Protein AF-A0A7J6L2L1-F1 (afdb_monomer)

Radius of gyration: 30.53 Å; Cα contacts (8 Å, |Δi|>4): 254; chains: 1; bounding box: 84×90×71 Å

Solvent-accessible surface area (backbone atoms only — not comparable to full-atom values): 20353 Å² total; per-residue (Å²): 140,88,64,84,72,85,84,90,65,46,72,68,83,84,83,91,72,83,78,77,79,74,81,75,78,81,77,79,88,77,87,80,90,82,95,77,93,75,93,75,81,88,75,84,74,81,78,77,73,77,75,74,82,75,76,77,90,48,69,71,58,49,48,53,49,37,49,48,60,39,61,38,56,77,45,52,89,89,60,86,54,97,82,52,80,62,39,35,16,55,54,56,35,21,74,79,43,63,30,39,44,64,49,69,85,64,70,71,78,52,45,41,79,48,92,93,53,95,57,78,40,52,90,71,51,70,58,69,69,64,46,46,53,52,48,53,52,47,53,55,47,39,53,52,46,49,34,38,69,68,33,43,87,73,54,39,72,84,39,45,70,52,47,56,52,44,52,58,52,58,69,52,53,98,59,56,55,51,47,52,54,64,41,77,97,34,44,78,52,48,66,42,61,48,99,69,29,49,73,57,23,28,54,87,68,44,76,59,53,71,75,54,48,58,52,52,51,54,53,47,53,52,44,43,52,53,50,55,50,53,56,49,55,62,52,59,61,68,72,71,76,81,80,79,83,88,79,85,81,87,90,85,81,87,88,88,85,90,82,86,90,77,92,85,88,78,88,77,85,77,81,82,77,74,79,80,67,70,65,80,62,47,69,35,41,46,76,49,72,56,65,78,94,54,82,65,75,57,46,71,45,68,82,48,102,62,38,72,45,78,42,123

Organism: Perkinsus olseni (NCBI:txid32597)

Secondary structure (DSSP, 8-state):
------SS-EE---------------------------------------PPPPPP--HHHHHHHHHHHHHSEEE-SS---TT-TT-EEHHHHHHHS-EEEEE---GGGG-BPPTT-SS-B-TTPPPHHHHHHHHHHHHHHHHHHHHHHH-HHHH-TTTHHHHHHHHHHHSS----TTTTTTSGGGTTSEEEE-TTS-EEEETTSPBPPHHHHHHHHHHHHHHHHHHHHHHHHHHHHHSS--------------------------------------GGGGTTEEEEEPPSSS--S-EEEEEETTEEEEE-

Foldseek 3Di:
DDFFDDDDETEDDDDDDDDPPPPPPPPDDDDDDDDDDDDDDDDPPPPPPPPDPDPDDDLVNLLVVLLCQQAPQGDAHPDDDPVSPRRGGNLRCLVVGFYEYEAEDDQCVCWDDDPPDPDIDNPVRDDQVVSQVVQVSSVVSNVVSLLCSNPVVCVVPVCVVVVVVVVVVVVVPLDQLLCVCCDDPNNLQADDADPSNHGQAGNVRHGDDPVVSVVSVVVSVVSVVVNVVVVVVVVVVVVVPDDDDPDDDDDDDDDDDDDDDDDDDDDDPDPPPPPPPPVVSSRSYHYHYADRPDPGPFDFDAPDPRDTDTDD

InterPro domains:
  IPR023509 D-aminoacyl-tRNA deacylase-like superfamily [G3DSA:3.50.80.10] (5-192)
  IPR023509 D-aminoacyl-tRNA deacylase-like superfamily [SSF69500] (94-187)

Sequence (312 aa):
WINLYNQPGLVNYVAFGRRKVGSRSIHTNGGKNTLTSSSSEEEVGKSSSAATPVSPLTEDRMMKAAKSLLTCKLATASGWHADHSDAESLVTLSSTAMASLVTIPQASLVGKCIPGDKYMKYHHQLDKDRSEELYGQWVTILHHEALKLINPKKYDDKNKRGMEKYLRRAEETLIDPKEMFKTGVYQGKYSAFNEGGFPLLLADGSDIPKSQVKKLTKIFQAQERKWKAAEKEGKDSNNKGHHINKDSTEIISKNHVREERRPSATSATTVDSEVIVDEGDLGRLHMANGTFGGRQGWEMMSTGPFTHQLVF

Structure (mmCIF, N/CA/C/O backbone):
data_AF-A0A7J6L2L1-F1
#
_entry.id   AF-A0A7J6L2L1-F1
#
loop_
_atom_site.group_PDB
_atom_site.id
_atom_site.type_symbol
_atom_site.label_atom_id
_atom_site.label_alt_id
_atom_site.label_comp_id
_atom_site.label_asym_id
_atom_site.label_entity_id
_atom_site.label_seq_id
_atom_site.pdbx_PDB_ins_code
_atom_site.Cartn_x
_atom_site.Cartn_y
_atom_site.Cartn_z
_atom_site.occupancy
_atom_site.B_iso_or_equiv
_atom_site.auth_seq_id
_atom_site.auth_comp_id
_atom_site.auth_asym_id
_atom_site.auth_atom_id
_atom_site.pdbx_PDB_model_num
ATOM 1 N N . TRP A 1 1 ? -15.745 0.827 16.269 1.00 24.89 1 TRP A N 1
ATOM 2 C CA . TRP A 1 1 ? -15.875 0.646 17.725 1.00 24.89 1 TRP A CA 1
ATOM 3 C C . TRP A 1 1 ? -14.592 -0.003 18.208 1.00 24.89 1 TRP A C 1
ATOM 5 O O . TRP A 1 1 ? -14.115 -0.900 17.527 1.00 24.89 1 TRP A O 1
ATOM 15 N N . ILE A 1 2 ? -13.968 0.574 19.236 1.00 28.81 2 ILE A N 1
ATOM 16 C CA . ILE A 1 2 ? -12.533 0.450 19.551 1.00 28.81 2 ILE A CA 1
ATOM 17 C C . ILE A 1 2 ? -12.389 -0.254 20.896 1.00 28.81 2 ILE A C 1
ATOM 19 O O . ILE A 1 2 ? -13.039 0.186 21.837 1.00 28.81 2 ILE A O 1
ATOM 23 N N . ASN A 1 3 ? -11.528 -1.271 20.988 1.00 25.09 3 ASN A N 1
ATOM 24 C CA . ASN A 1 3 ? -10.944 -1.735 22.249 1.00 25.09 3 ASN A CA 1
ATOM 25 C C . ASN A 1 3 ? -9.528 -2.271 22.017 1.00 25.09 3 ASN A C 1
ATOM 27 O O . ASN A 1 3 ? -9.274 -2.881 20.980 1.00 25.09 3 ASN A O 1
ATOM 31 N N . LEU A 1 4 ? -8.627 -2.027 22.974 1.00 33.47 4 LEU A N 1
ATOM 32 C CA . LEU A 1 4 ? -7.212 -2.405 22.929 1.00 33.47 4 LEU A CA 1
ATOM 33 C C . LEU A 1 4 ? -6.797 -3.092 24.242 1.00 33.47 4 LEU A C 1
ATOM 35 O O . LEU A 1 4 ? -7.239 -2.701 25.320 1.00 33.47 4 LEU A O 1
ATOM 39 N N . TYR A 1 5 ? -5.937 -4.105 24.113 1.00 30.98 5 TYR A N 1
ATOM 40 C CA . TYR A 1 5 ? -5.327 -4.914 25.176 1.00 30.98 5 TYR A CA 1
ATOM 41 C C . TYR A 1 5 ? -3.805 -4.700 25.216 1.00 30.98 5 TYR A C 1
ATOM 43 O O . TYR A 1 5 ? -3.202 -4.324 24.214 1.00 30.98 5 TYR A O 1
ATOM 51 N N . ASN A 1 6 ? -3.185 -5.023 26.353 1.00 33.00 6 ASN A N 1
ATOM 52 C CA . ASN A 1 6 ? -1.734 -5.126 26.561 1.00 33.00 6 ASN A CA 1
ATOM 53 C C . ASN A 1 6 ? -1.510 -6.450 27.334 1.00 33.00 6 ASN A C 1
ATOM 55 O O . ASN A 1 6 ? -2.183 -6.645 28.343 1.00 33.00 6 ASN A O 1
ATOM 59 N N . GLN A 1 7 ? -0.713 -7.447 26.923 1.00 33.16 7 GLN A N 1
ATOM 60 C CA . GLN A 1 7 ? 0.609 -7.458 26.269 1.00 33.16 7 GLN A CA 1
ATOM 61 C C . GLN A 1 7 ? 0.790 -8.657 25.297 1.00 33.16 7 GLN A C 1
ATOM 63 O O . GLN A 1 7 ? 0.026 -9.615 25.398 1.00 33.16 7 GLN A O 1
ATOM 68 N N . PRO A 1 8 ? 1.897 -8.742 24.525 1.00 39.22 8 PRO A N 1
ATOM 69 C CA . PRO A 1 8 ? 2.445 -7.779 23.577 1.00 39.22 8 PRO A CA 1
ATOM 70 C C . PRO A 1 8 ? 1.869 -8.079 22.178 1.00 39.22 8 PRO A C 1
ATOM 72 O O . PRO A 1 8 ? 2.131 -9.127 21.595 1.00 39.22 8 PRO A O 1
ATOM 75 N N . GLY A 1 9 ? 1.064 -7.173 21.631 1.00 38.50 9 GLY A N 1
ATOM 76 C CA . GLY A 1 9 ? 0.406 -7.406 20.344 1.00 38.50 9 GLY A CA 1
ATOM 77 C C . GLY A 1 9 ? -0.803 -6.502 20.167 1.00 38.50 9 GLY A C 1
ATOM 78 O O . GLY A 1 9 ? -1.939 -6.942 20.310 1.00 38.50 9 GLY A O 1
ATOM 79 N N . LEU A 1 10 ? -0.557 -5.217 19.902 1.00 34.28 10 LEU A N 1
ATOM 80 C CA . LEU A 1 10 ? -1.608 -4.273 19.525 1.00 34.28 10 LEU A CA 1
ATOM 81 C C . LEU A 1 10 ? -1.882 -4.372 18.018 1.00 34.28 10 LEU A C 1
ATOM 83 O O . LEU A 1 10 ? -0.953 -4.264 17.215 1.00 34.28 10 LEU A O 1
ATOM 87 N N . VAL A 1 11 ? -3.160 -4.485 17.645 1.00 38.34 11 VAL A N 1
ATOM 88 C CA . VAL A 1 11 ? -3.640 -4.326 16.263 1.00 38.34 11 VAL A CA 1
ATOM 89 C C . VAL A 1 11 ? -4.597 -3.140 16.209 1.00 38.34 11 VAL A C 1
ATOM 91 O O . VAL A 1 11 ? -5.623 -3.115 16.886 1.00 38.34 11 VAL A O 1
ATOM 94 N N . ASN A 1 12 ? -4.252 -2.156 15.379 1.00 34.72 12 ASN A N 1
ATOM 95 C CA . ASN A 1 12 ? -5.081 -0.986 15.100 1.00 34.72 12 ASN A CA 1
ATOM 96 C C . ASN A 1 12 ? -5.834 -1.171 13.783 1.00 34.72 12 ASN A C 1
ATOM 98 O O . ASN A 1 12 ? -5.240 -1.573 12.784 1.00 34.72 12 ASN A O 1
ATOM 102 N N . TYR A 1 13 ? -7.105 -0.770 13.753 1.00 36.22 13 TYR A N 1
ATOM 103 C CA . TYR A 1 13 ? -7.885 -0.668 12.521 1.00 36.22 13 TYR A CA 1
ATOM 104 C C . TYR A 1 13 ? -8.165 0.789 12.188 1.00 36.22 13 TYR A C 1
ATOM 106 O O . TYR A 1 13 ? -8.745 1.526 12.987 1.00 36.22 13 TYR A O 1
ATOM 114 N N . VAL A 1 14 ? -7.798 1.192 10.974 1.00 35.56 14 VAL A N 1
ATOM 115 C CA . VAL A 1 14 ? -8.060 2.535 10.458 1.00 35.56 14 VAL A CA 1
ATOM 116 C C . VAL A 1 14 ? -8.961 2.435 9.243 1.00 35.56 14 VAL A C 1
ATOM 118 O O . VAL A 1 14 ? -8.579 1.911 8.202 1.00 35.56 14 VAL A O 1
ATOM 121 N N . ALA A 1 15 ? -10.171 2.969 9.381 1.00 35.12 15 ALA A N 1
ATOM 122 C CA . ALA A 1 15 ? -11.109 3.139 8.284 1.00 35.12 15 ALA A CA 1
ATOM 123 C C . ALA A 1 15 ? -11.038 4.586 7.777 1.00 35.12 15 ALA A C 1
ATOM 125 O O . ALA A 1 15 ? -11.435 5.526 8.470 1.00 35.12 15 ALA A O 1
ATOM 126 N N . PHE A 1 16 ? -10.550 4.782 6.553 1.00 34.03 16 PHE A N 1
ATOM 127 C CA . PHE A 1 16 ? -10.517 6.099 5.916 1.00 34.03 16 PHE A CA 1
ATOM 128 C C . PHE A 1 16 ? -11.868 6.425 5.266 1.00 34.03 16 PHE A C 1
ATOM 130 O O . PHE A 1 16 ? -12.121 6.111 4.106 1.00 34.03 16 PHE A O 1
ATOM 137 N N . GLY A 1 17 ? -12.748 7.097 6.010 1.00 30.84 17 GLY A N 1
ATOM 138 C CA . GLY A 1 17 ? -13.962 7.708 5.465 1.00 30.84 17 GLY A CA 1
ATOM 139 C C . GLY A 1 17 ? -13.701 9.139 4.989 1.00 30.84 17 GLY A C 1
ATOM 140 O O . GLY A 1 17 ? -13.268 9.992 5.766 1.00 30.84 17 GLY A O 1
ATOM 141 N N . ARG A 1 18 ? -13.992 9.453 3.719 1.00 32.47 18 ARG A N 1
ATOM 142 C CA . ARG A 1 18 ? -13.908 10.833 3.209 1.00 32.47 18 ARG A CA 1
ATOM 143 C C . ARG A 1 18 ? -15.020 11.672 3.849 1.00 32.47 18 ARG A C 1
ATOM 145 O O . ARG A 1 18 ? -16.176 11.596 3.434 1.00 32.47 18 ARG A O 1
ATOM 152 N N . ARG A 1 19 ? -14.685 12.493 4.849 1.00 30.95 19 ARG A N 1
ATOM 153 C CA . ARG A 1 19 ? -15.623 13.469 5.424 1.00 30.95 19 ARG A CA 1
ATOM 154 C C . ARG A 1 19 ? -15.922 14.519 4.347 1.00 30.95 19 ARG A C 1
ATOM 156 O O . ARG A 1 19 ? -15.032 15.264 3.941 1.00 30.95 19 ARG A O 1
ATOM 163 N N . LYS A 1 20 ? -17.155 14.550 3.827 1.00 35.84 20 LYS A N 1
ATOM 164 C CA . LYS A 1 20 ? -17.606 15.622 2.927 1.00 35.84 20 LYS A CA 1
ATOM 165 C C . LYS A 1 20 ? -17.649 16.893 3.774 1.00 35.84 20 LYS A C 1
ATOM 167 O O . LYS A 1 20 ? -18.527 17.026 4.620 1.00 35.84 20 LYS A O 1
ATOM 172 N N . VAL A 1 21 ? -16.667 17.780 3.607 1.00 38.06 21 VAL A N 1
ATOM 173 C CA . VAL A 1 21 ? -16.718 19.119 4.199 1.00 38.06 21 VAL A CA 1
ATOM 174 C C . VAL A 1 21 ? -17.881 19.815 3.507 1.00 38.06 21 VAL A C 1
ATOM 176 O O . VAL A 1 21 ? -17.788 20.185 2.340 1.00 38.06 21 VAL A O 1
ATOM 179 N N . GLY A 1 22 ? -19.031 19.862 4.177 1.00 39.38 22 GLY A N 1
ATOM 180 C CA . GLY A 1 22 ? -20.148 20.658 3.706 1.00 39.38 22 GLY A CA 1
ATOM 181 C C . GLY A 1 22 ? -19.691 22.106 3.710 1.00 39.38 22 GLY A C 1
ATOM 182 O O . GLY A 1 22 ? -19.426 22.649 4.781 1.00 39.38 22 GLY A O 1
ATOM 183 N N . SER A 1 23 ? -19.564 22.712 2.530 1.00 36.66 23 SER A N 1
ATOM 184 C CA . SER A 1 23 ? -19.458 24.160 2.409 1.00 36.66 23 SER A CA 1
ATOM 185 C C . SER A 1 23 ? -20.703 24.750 3.061 1.00 36.66 23 SER A C 1
ATOM 187 O O . SER A 1 23 ? -21.779 24.758 2.464 1.00 36.66 23 SER A O 1
ATOM 189 N N . ARG A 1 24 ? -20.588 25.179 4.323 1.00 38.38 24 ARG A N 1
ATOM 190 C CA . ARG A 1 24 ? -21.598 26.028 4.948 1.00 38.38 24 ARG A CA 1
ATOM 191 C C . ARG A 1 24 ? -21.562 27.341 4.183 1.00 38.38 24 ARG A C 1
ATOM 193 O O . ARG A 1 24 ? -20.679 28.161 4.403 1.00 38.38 24 ARG A O 1
ATOM 200 N N . SER A 1 25 ? -22.503 27.500 3.260 1.00 41.66 25 SER A N 1
ATOM 201 C CA . SER A 1 25 ? -22.897 28.816 2.780 1.00 41.66 25 SER A CA 1
ATOM 202 C C . SER A 1 25 ? -23.355 29.602 4.006 1.00 41.66 25 SER A C 1
ATOM 204 O O . SER A 1 25 ? -24.352 29.253 4.639 1.00 41.66 25 SER A O 1
ATOM 206 N N . ILE A 1 26 ? -22.559 30.589 4.412 1.00 43.38 26 ILE A N 1
ATOM 207 C CA . ILE A 1 26 ? -22.932 31.536 5.457 1.00 43.38 26 ILE A CA 1
ATOM 208 C C . ILE A 1 26 ? -23.995 32.433 4.823 1.00 43.38 26 ILE A C 1
ATOM 210 O O . ILE A 1 26 ? -23.679 33.377 4.106 1.00 43.38 26 ILE A O 1
ATOM 214 N N . HIS A 1 27 ? -25.267 32.101 5.035 1.00 41.47 27 HIS A N 1
ATOM 215 C CA . HIS A 1 27 ? -26.357 33.037 4.799 1.00 41.47 27 HIS A CA 1
ATOM 216 C C . HIS A 1 27 ? -26.341 34.070 5.923 1.00 41.47 27 HIS A C 1
ATOM 218 O O . HIS A 1 27 ? -26.697 33.787 7.067 1.00 41.47 27 HIS A O 1
ATOM 224 N N . THR A 1 28 ? -25.884 35.273 5.597 1.00 48.56 28 THR A N 1
ATOM 225 C CA . THR A 1 28 ? -26.073 36.455 6.431 1.00 48.56 28 THR A CA 1
ATOM 226 C C . THR A 1 28 ? -27.548 36.847 6.380 1.00 48.56 28 THR A C 1
ATOM 228 O O . THR A 1 28 ? -28.033 37.318 5.353 1.00 48.56 28 THR A O 1
ATOM 231 N N . ASN A 1 29 ? -28.262 36.633 7.486 1.00 44.22 29 ASN A N 1
ATOM 232 C CA . ASN A 1 29 ? -29.635 37.095 7.676 1.00 44.22 29 ASN A CA 1
ATOM 233 C C . ASN A 1 29 ? -29.675 38.631 7.754 1.00 44.22 29 ASN A C 1
ATOM 235 O O . ASN A 1 29 ? -29.289 39.212 8.766 1.00 44.22 29 ASN A O 1
ATOM 239 N N . GLY A 1 30 ? -30.189 39.275 6.705 1.00 48.19 30 GLY A N 1
ATOM 240 C CA . GLY A 1 30 ? -30.745 40.627 6.751 1.00 48.19 30 GLY A CA 1
ATOM 241 C C . GLY A 1 30 ? -32.261 40.526 6.597 1.00 48.19 30 GLY A C 1
ATOM 242 O O . GLY A 1 30 ? -32.741 40.051 5.573 1.00 48.19 30 GLY A O 1
ATOM 243 N N . GLY A 1 31 ? -33.009 40.877 7.643 1.00 50.44 31 GLY A N 1
ATOM 244 C CA . GLY A 1 31 ? -34.450 40.637 7.717 1.00 50.44 31 GLY A CA 1
ATOM 245 C C . GLY A 1 31 ? -35.334 41.649 6.985 1.00 50.44 31 GLY A C 1
ATOM 246 O O . GLY A 1 31 ? -34.918 42.768 6.712 1.00 50.44 31 GLY A O 1
ATOM 247 N N . LYS A 1 32 ? -36.598 41.269 6.764 1.00 47.12 32 LYS A N 1
ATOM 248 C CA . LYS A 1 32 ? -37.814 41.932 7.280 1.00 47.12 32 LYS A CA 1
ATOM 249 C C . LYS A 1 32 ? -39.071 41.237 6.738 1.00 47.12 32 LYS A C 1
ATOM 251 O O . LYS A 1 32 ? -39.102 40.769 5.610 1.00 47.12 32 LYS A O 1
ATOM 256 N N . ASN A 1 33 ? -40.077 41.205 7.609 1.00 47.84 33 ASN A N 1
ATOM 257 C CA . ASN A 1 33 ? -41.457 40.742 7.467 1.00 47.84 33 ASN A CA 1
ATOM 258 C C . ASN A 1 33 ? -42.108 40.881 6.083 1.00 47.84 33 ASN A C 1
ATOM 260 O O . ASN A 1 33 ? -42.082 41.957 5.493 1.00 47.84 33 ASN A O 1
ATOM 264 N N . THR A 1 34 ? -42.900 39.872 5.709 1.00 41.44 34 THR A N 1
ATOM 265 C CA . THR A 1 34 ? -44.306 40.049 5.292 1.00 41.44 34 THR A CA 1
ATOM 266 C C . THR A 1 34 ? -45.023 38.695 5.284 1.00 41.44 34 THR A C 1
ATOM 268 O O . THR A 1 34 ? -44.568 37.739 4.666 1.00 41.44 34 THR A O 1
ATOM 271 N N . LEU A 1 35 ? -46.132 38.611 6.028 1.00 50.75 35 LEU A N 1
ATOM 272 C CA . LEU A 1 35 ? -47.101 37.519 5.957 1.00 50.75 35 LEU A CA 1
ATOM 273 C C . LEU A 1 35 ? -47.943 37.712 4.691 1.00 50.75 35 LEU A C 1
ATOM 275 O O . LEU A 1 35 ? -48.719 38.662 4.627 1.00 50.75 35 LEU A O 1
ATOM 279 N N . THR A 1 36 ? -47.861 36.782 3.746 1.00 41.25 36 THR A N 1
ATOM 280 C CA . THR A 1 36 ? -48.938 36.528 2.781 1.00 41.25 36 THR A CA 1
ATOM 281 C C . THR A 1 36 ? -49.069 35.029 2.563 1.00 41.25 36 THR A C 1
ATOM 283 O O . THR A 1 36 ? -48.161 34.372 2.060 1.00 41.25 36 THR A O 1
ATOM 286 N N . SER A 1 37 ? -50.212 34.499 2.985 1.00 50.81 37 SER A N 1
ATOM 287 C CA . SER A 1 37 ? -50.697 33.158 2.695 1.00 50.81 37 SER A CA 1
ATOM 288 C C . SER A 1 37 ? -51.159 33.076 1.242 1.00 50.81 37 SER A C 1
ATOM 290 O O . SER A 1 37 ? -52.119 33.751 0.871 1.00 50.81 37 SER A O 1
ATOM 292 N N . SER A 1 38 ? -50.537 32.217 0.444 1.00 39.62 38 SER A N 1
ATOM 293 C CA . SER A 1 38 ? -51.117 31.748 -0.813 1.00 39.62 38 SER A CA 1
ATOM 294 C C . SER A 1 38 ? -50.689 30.312 -1.078 1.00 39.62 38 SER A C 1
ATOM 296 O O . SER A 1 38 ? -49.500 30.002 -1.104 1.00 39.62 38 SER A O 1
ATOM 298 N N . SER A 1 39 ? -51.688 29.452 -1.247 1.00 51.03 39 SER A N 1
ATOM 299 C CA . SER A 1 39 ? -51.569 28.079 -1.713 1.00 51.03 39 SER A CA 1
ATOM 300 C C . SER A 1 39 ? -50.963 28.034 -3.114 1.00 51.03 39 SER A C 1
ATOM 302 O O . SER A 1 39 ? -51.484 28.680 -4.023 1.00 51.03 39 SER A O 1
ATOM 304 N N . SER A 1 40 ? -49.928 27.225 -3.304 1.00 40.84 40 SER A N 1
ATOM 305 C CA . SER A 1 40 ? -49.484 26.800 -4.628 1.00 40.84 40 SER A CA 1
ATOM 306 C C . SER A 1 40 ? -48.847 25.416 -4.539 1.00 40.84 40 SER A C 1
ATOM 308 O O . SER A 1 40 ? -47.875 25.215 -3.815 1.00 40.84 40 SER A O 1
ATOM 310 N N . GLU A 1 41 ? -49.507 24.503 -5.242 1.00 46.78 41 GLU A N 1
ATOM 311 C CA . GLU A 1 41 ? -49.088 23.241 -5.853 1.00 46.78 41 GLU A CA 1
ATOM 312 C C . GLU A 1 41 ? -47.627 22.797 -5.636 1.00 46.78 41 GLU A C 1
ATOM 314 O O . GLU A 1 41 ? -46.669 23.474 -6.008 1.00 46.78 41 GLU A O 1
ATOM 319 N N . GLU A 1 42 ? -47.481 21.596 -5.063 1.00 43.88 42 GLU A N 1
ATOM 320 C CA . GLU A 1 42 ? -46.230 20.843 -4.981 1.00 43.88 42 GLU A CA 1
ATOM 321 C C . GLU A 1 42 ? -45.774 20.408 -6.383 1.00 43.88 42 GLU A C 1
ATOM 323 O O . GLU A 1 42 ? -46.102 19.321 -6.862 1.00 43.88 42 GLU A O 1
ATOM 328 N N . GLU A 1 43 ? -44.955 21.226 -7.042 1.00 46.03 43 GLU A N 1
ATOM 329 C CA . GLU A 1 43 ? -44.081 20.705 -8.087 1.00 46.03 43 GLU A CA 1
ATOM 330 C C . GLU A 1 43 ? -42.967 19.870 -7.444 1.00 46.03 43 GLU A C 1
ATOM 332 O O . GLU A 1 43 ? -42.049 20.376 -6.792 1.00 46.03 43 GLU A O 1
ATOM 337 N N . VAL A 1 44 ? -43.042 18.554 -7.658 1.00 50.16 44 VAL A N 1
ATOM 338 C CA . VAL A 1 44 ? -41.981 17.586 -7.365 1.00 50.16 44 VAL A CA 1
ATOM 339 C C . VAL A 1 44 ? -40.794 17.877 -8.288 1.00 50.16 44 VAL A C 1
ATOM 341 O O . VAL A 1 44 ? -40.595 17.256 -9.334 1.00 50.16 44 VAL A O 1
ATOM 344 N N . GLY A 1 45 ? -39.991 18.863 -7.891 1.00 41.94 45 GLY A N 1
ATOM 345 C CA . GLY A 1 45 ? -38.736 19.234 -8.525 1.00 41.94 45 GLY A CA 1
ATOM 346 C C . GLY A 1 45 ? -37.737 18.088 -8.429 1.00 41.94 45 GLY A C 1
ATOM 347 O O . GLY A 1 45 ? -37.029 17.921 -7.433 1.00 41.94 45 GLY A O 1
ATOM 348 N N . LYS A 1 46 ? -37.669 17.288 -9.494 1.00 44.38 46 LYS A N 1
ATOM 349 C CA . LYS A 1 46 ? -36.690 16.221 -9.710 1.00 44.38 46 LYS A CA 1
ATOM 350 C C . LYS A 1 46 ? -35.309 16.854 -9.907 1.00 44.38 46 LYS A C 1
ATOM 352 O O . LYS A 1 46 ? -34.817 16.988 -11.022 1.00 44.38 46 LYS A O 1
ATOM 357 N N . SER A 1 47 ? -34.686 17.281 -8.811 1.00 44.12 47 SER A N 1
ATOM 358 C CA . SER A 1 47 ? -33.316 17.790 -8.801 1.00 44.12 47 SER A CA 1
ATOM 359 C C . SER A 1 47 ? -32.349 16.627 -9.025 1.00 44.12 47 SER A C 1
ATOM 361 O O . SER A 1 47 ? -31.820 16.008 -8.104 1.00 44.12 47 SER A O 1
ATOM 363 N N . SER A 1 48 ? -32.121 16.291 -10.294 1.00 44.94 48 SER A N 1
ATOM 364 C CA . SER A 1 48 ? -31.010 15.437 -10.697 1.00 44.94 48 SER A CA 1
ATOM 365 C C . SER A 1 48 ? -29.715 16.200 -10.430 1.00 44.94 48 SER A C 1
ATOM 367 O O . SER A 1 48 ? -29.196 16.899 -11.300 1.00 44.94 48 SER A O 1
ATOM 369 N N . SER A 1 49 ? -29.209 16.117 -9.198 1.00 51.72 49 SER A N 1
ATOM 370 C CA . SER A 1 49 ? -27.884 16.619 -8.857 1.00 51.72 49 SER A CA 1
ATOM 371 C C . SER A 1 49 ? -26.872 15.827 -9.681 1.00 51.72 49 SER A C 1
ATOM 373 O O . SER A 1 49 ? -26.548 14.688 -9.338 1.00 51.72 49 SER A O 1
ATOM 375 N N . ALA A 1 50 ? -26.426 16.400 -10.798 1.00 51.25 50 ALA A N 1
ATOM 376 C CA . ALA A 1 50 ? -25.370 15.830 -11.616 1.00 51.25 50 ALA A CA 1
ATOM 377 C C . ALA A 1 50 ? -24.165 15.573 -10.704 1.00 51.25 50 ALA A C 1
ATOM 379 O O . ALA A 1 50 ? -23.591 16.502 -10.130 1.00 51.25 50 ALA A O 1
ATOM 380 N N . ALA A 1 51 ? -23.857 14.294 -10.480 1.00 59.28 51 ALA A N 1
ATOM 381 C CA . ALA A 1 51 ? -22.792 13.889 -9.584 1.00 59.28 51 ALA A CA 1
ATOM 382 C C . ALA A 1 51 ? -21.480 14.475 -10.108 1.00 59.28 51 ALA A C 1
ATOM 384 O O . ALA A 1 51 ? -21.052 14.161 -11.217 1.00 59.28 51 ALA A O 1
ATOM 385 N N . THR A 1 52 ? -20.856 15.355 -9.324 1.00 57.81 52 THR A N 1
ATOM 386 C CA . THR A 1 52 ? -19.541 15.900 -9.658 1.00 57.81 52 THR A CA 1
ATOM 387 C C . THR A 1 52 ? -18.582 14.728 -9.882 1.00 57.81 52 THR A C 1
ATOM 389 O O . THR A 1 52 ? -18.482 13.880 -8.986 1.00 57.81 52 THR A O 1
ATOM 392 N N . PRO A 1 53 ? -17.895 14.642 -11.037 1.00 62.91 53 PRO A N 1
ATOM 393 C CA . PRO A 1 53 ? -16.998 13.533 -11.322 1.00 62.91 53 PRO A CA 1
ATOM 394 C C . PRO A 1 53 ? -15.941 13.452 -10.221 1.00 62.91 53 PRO A C 1
ATOM 396 O O . PRO A 1 53 ? -15.226 14.416 -9.933 1.00 62.91 53 PRO A O 1
ATOM 399 N N . VAL A 1 54 ? -15.896 12.311 -9.535 1.00 69.69 54 VAL A N 1
ATOM 400 C CA . VAL A 1 54 ? -14.932 12.075 -8.464 1.00 69.69 54 VAL A CA 1
ATOM 401 C C . VAL A 1 54 ? -13.558 11.994 -9.114 1.00 69.69 54 VAL A C 1
ATOM 403 O O . VAL A 1 54 ? -13.318 11.112 -9.931 1.00 69.69 54 VAL A O 1
ATOM 406 N N . SER A 1 55 ? -12.658 12.918 -8.763 1.00 77.75 55 SER A N 1
ATOM 407 C CA . SER A 1 55 ? -11.281 12.880 -9.262 1.00 77.75 55 SER A CA 1
ATOM 408 C C . SER A 1 55 ? -10.668 11.503 -8.991 1.00 77.75 55 SER A C 1
ATOM 410 O O . SER A 1 55 ? -10.821 11.007 -7.862 1.00 77.75 55 SER A O 1
ATOM 412 N N . PRO A 1 56 ? -9.974 10.905 -9.976 1.00 86.50 56 PRO A N 1
ATOM 413 C CA . PRO A 1 56 ? -9.447 9.554 -9.857 1.00 86.50 56 PRO A CA 1
ATOM 414 C C . PRO A 1 56 ? -8.544 9.424 -8.627 1.00 86.50 56 PRO A C 1
ATOM 416 O O . PRO A 1 56 ? -7.898 10.382 -8.180 1.00 86.50 56 PRO A O 1
ATOM 419 N N . LEU A 1 57 ? -8.542 8.234 -8.031 1.00 88.38 57 LEU A N 1
ATOM 420 C CA . LEU A 1 57 ? -7.612 7.905 -6.961 1.00 88.38 57 LEU A CA 1
ATOM 421 C C . LEU A 1 57 ? -6.219 7.771 -7.582 1.00 88.38 57 LEU A C 1
ATOM 423 O O . LEU A 1 57 ? -5.982 6.858 -8.364 1.00 88.38 57 LEU A O 1
ATOM 427 N N . THR A 1 58 ? -5.335 8.720 -7.280 1.00 92.31 58 THR A N 1
ATOM 428 C CA . THR A 1 58 ? -3.950 8.721 -7.759 1.00 92.31 58 THR A CA 1
ATOM 429 C C . THR A 1 58 ? -3.025 8.054 -6.747 1.00 92.31 58 THR A C 1
ATOM 431 O O . THR A 1 58 ? -3.294 8.080 -5.541 1.00 92.31 58 THR A O 1
ATOM 434 N N . GLU A 1 59 ? -1.905 7.524 -7.231 1.00 90.56 59 GLU A N 1
ATOM 435 C CA . GLU A 1 59 ? -0.843 6.935 -6.408 1.00 90.56 59 GLU A CA 1
ATOM 436 C C . GLU A 1 59 ? -0.361 7.903 -5.313 1.00 90.56 59 GLU A C 1
ATOM 438 O O . GLU A 1 59 ? -0.313 7.546 -4.140 1.00 90.56 59 GLU A O 1
ATOM 443 N N . ASP A 1 60 ? -0.161 9.184 -5.644 1.00 92.31 60 ASP A N 1
ATOM 444 C CA . ASP A 1 60 ? 0.193 10.235 -4.677 1.00 92.31 60 ASP A CA 1
ATOM 445 C C . ASP A 1 60 ? -0.770 10.341 -3.493 1.00 92.31 60 ASP A C 1
ATOM 447 O O . ASP A 1 60 ? -0.374 10.651 -2.364 1.00 92.31 60 ASP A O 1
ATOM 451 N N . ARG A 1 61 ? -2.067 10.129 -3.737 1.00 91.62 61 ARG A N 1
ATOM 452 C CA . ARG A 1 61 ? -3.080 10.172 -2.678 1.00 91.62 61 ARG A CA 1
ATOM 453 C C . ARG A 1 61 ? -3.009 8.924 -1.809 1.00 91.62 61 ARG A C 1
ATOM 455 O O . ARG A 1 61 ? -3.199 9.056 -0.601 1.00 91.62 61 ARG A O 1
ATOM 462 N N . MET A 1 62 ? -2.702 7.765 -2.391 1.00 93.88 62 MET A N 1
ATOM 463 C CA . MET A 1 62 ? -2.438 6.541 -1.633 1.00 93.88 62 MET A CA 1
ATOM 464 C C . MET A 1 62 ? -1.174 6.684 -0.784 1.00 93.88 62 MET A C 1
ATOM 466 O O . MET A 1 62 ? -1.244 6.445 0.413 1.00 93.88 62 MET A O 1
ATOM 470 N N . MET A 1 63 ? -0.066 7.18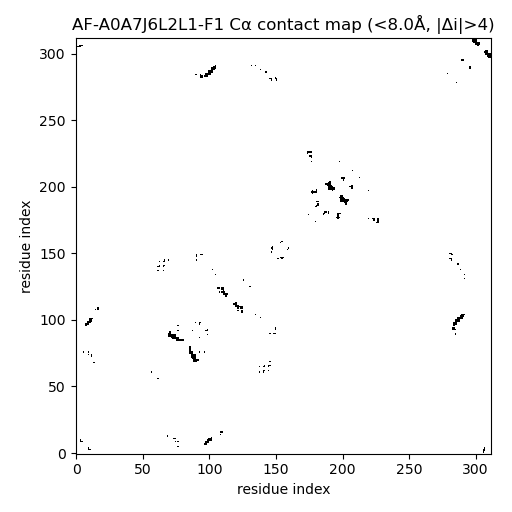7 -1.338 1.00 93.94 63 MET A N 1
ATOM 471 C CA . MET A 1 63 ? 1.172 7.434 -0.583 1.00 93.94 63 MET A CA 1
ATOM 472 C C . MET A 1 63 ? 0.934 8.363 0.611 1.00 93.94 63 MET A C 1
ATOM 474 O O . MET A 1 63 ? 1.335 8.069 1.736 1.00 93.94 63 MET A O 1
ATOM 478 N N . LYS A 1 64 ? 0.208 9.470 0.402 1.00 93.81 64 LYS A N 1
ATOM 479 C CA . LYS A 1 64 ? -0.169 10.385 1.493 1.00 93.81 64 LYS A CA 1
ATOM 480 C C . LYS A 1 64 ? -1.027 9.695 2.553 1.00 93.81 64 LYS A C 1
ATOM 482 O O . LYS A 1 64 ? -0.810 9.930 3.740 1.00 93.81 64 LYS A O 1
ATOM 487 N N . ALA A 1 65 ? -1.983 8.861 2.145 1.00 94.94 65 ALA A N 1
ATOM 488 C CA . ALA A 1 65 ? -2.830 8.115 3.070 1.00 94.94 65 ALA A CA 1
ATOM 489 C C . ALA A 1 65 ? -2.041 7.048 3.847 1.00 94.94 65 ALA A C 1
ATOM 491 O O . ALA A 1 65 ? -2.207 6.960 5.060 1.00 94.94 65 ALA A O 1
ATOM 492 N N . ALA A 1 66 ? -1.140 6.308 3.198 1.00 95.56 66 ALA A N 1
ATOM 493 C CA . ALA A 1 66 ? -0.269 5.316 3.828 1.00 95.56 66 ALA A CA 1
ATOM 494 C C . ALA A 1 66 ? 0.680 5.967 4.841 1.00 95.56 66 ALA A C 1
ATOM 496 O O . ALA A 1 66 ? 0.733 5.566 6.002 1.00 95.56 66 ALA A O 1
ATOM 497 N N . LYS A 1 67 ? 1.347 7.058 4.457 1.00 96.00 67 LYS A N 1
ATOM 498 C CA . LYS A 1 67 ? 2.174 7.842 5.379 1.00 96.00 67 LYS A CA 1
ATOM 499 C C . LYS A 1 67 ? 1.359 8.374 6.555 1.00 96.00 67 LYS A C 1
ATOM 501 O O . LYS A 1 67 ? 1.799 8.283 7.700 1.00 96.00 67 LYS A O 1
ATOM 506 N N . SER A 1 68 ? 0.168 8.915 6.292 1.00 96.19 68 SER A N 1
ATOM 507 C CA . SER A 1 68 ? -0.730 9.374 7.353 1.00 96.19 68 SER A CA 1
ATOM 508 C C . SER A 1 68 ? -1.109 8.230 8.289 1.00 96.19 68 SER A C 1
ATOM 510 O O . SER A 1 68 ? -1.069 8.433 9.491 1.00 96.19 68 SER A O 1
ATOM 512 N N . LEU A 1 69 ? -1.443 7.045 7.770 1.00 95.12 69 LEU A N 1
ATOM 513 C CA . LEU A 1 69 ? -1.766 5.858 8.563 1.00 95.12 69 LEU A CA 1
ATOM 514 C C . LEU A 1 69 ? -0.620 5.480 9.508 1.00 95.12 69 LEU A C 1
ATOM 516 O O . LEU A 1 69 ? -0.828 5.332 10.707 1.00 95.12 69 LEU A O 1
ATOM 520 N N . LEU A 1 70 ? 0.590 5.361 8.964 1.00 95.25 70 LEU A N 1
ATOM 521 C CA . LEU A 1 70 ? 1.764 4.872 9.688 1.00 95.25 70 LEU A CA 1
ATOM 522 C C . LEU A 1 70 ? 2.267 5.865 10.745 1.00 95.25 70 LEU A C 1
ATOM 524 O O . LEU A 1 70 ? 2.760 5.457 11.795 1.00 95.25 70 LEU A O 1
ATOM 528 N N . THR A 1 71 ? 2.128 7.167 10.481 1.00 95.94 71 THR A N 1
ATOM 529 C CA . THR A 1 71 ? 2.589 8.247 11.373 1.00 95.94 71 THR A CA 1
ATOM 530 C C . THR A 1 71 ? 1.516 8.776 12.325 1.00 95.94 71 THR A C 1
ATOM 532 O O . THR A 1 71 ? 1.841 9.524 13.249 1.00 95.94 71 THR A O 1
ATOM 535 N N . CYS A 1 72 ? 0.243 8.417 12.133 1.00 94.69 72 CYS A N 1
ATOM 536 C CA . CYS A 1 72 ? -0.824 8.869 13.019 1.00 94.69 72 CYS A CA 1
ATOM 537 C C . CYS A 1 72 ? -0.692 8.200 14.389 1.00 94.69 72 CYS A C 1
ATOM 539 O O . CYS A 1 72 ? -0.498 6.990 14.487 1.00 94.69 72 CYS A O 1
ATOM 541 N N . LYS A 1 73 ? -0.810 9.005 15.445 1.00 93.50 73 LYS A N 1
ATOM 542 C CA . LYS A 1 73 ? -0.769 8.563 16.837 1.00 93.50 73 LYS A CA 1
ATOM 543 C C . LYS A 1 73 ? -2.098 7.912 17.208 1.00 93.50 73 LYS A C 1
ATOM 545 O O . LYS A 1 73 ? -3.048 8.614 17.543 1.00 93.50 73 LYS A O 1
ATOM 550 N N . LEU A 1 74 ? -2.178 6.593 17.062 1.00 87.50 74 LEU A N 1
ATOM 551 C CA . LEU A 1 74 ? -3.435 5.843 17.168 1.00 87.50 74 LEU A CA 1
ATOM 552 C C . LEU A 1 74 ? -3.419 4.748 18.230 1.00 87.50 74 LEU A C 1
ATOM 554 O O . LEU A 1 74 ? -4.491 4.287 18.611 1.00 87.50 74 LEU A O 1
ATOM 558 N N . ALA A 1 75 ? -2.243 4.338 18.702 1.00 86.12 75 ALA A N 1
ATOM 559 C CA . ALA A 1 75 ? -2.110 3.267 19.680 1.00 86.12 75 ALA A CA 1
ATOM 560 C C . ALA A 1 75 ? -1.317 3.720 20.893 1.00 86.12 75 ALA A C 1
ATOM 562 O O . ALA A 1 75 ? -0.415 4.539 20.775 1.00 86.12 75 ALA A O 1
ATOM 563 N N . THR A 1 76 ? -1.621 3.137 22.043 1.00 84.81 76 THR A N 1
ATOM 564 C CA . THR A 1 76 ? -0.888 3.366 23.283 1.00 84.81 76 THR A CA 1
ATOM 565 C C . THR A 1 76 ? -0.237 2.049 23.713 1.00 84.81 76 THR A C 1
ATOM 567 O O . THR A 1 76 ? -0.893 1.010 23.768 1.00 84.81 76 THR A O 1
ATOM 570 N N . ALA A 1 77 ? 1.075 2.059 23.964 1.00 81.62 77 ALA A N 1
ATOM 571 C CA . ALA A 1 77 ? 1.811 0.867 24.408 1.00 81.62 77 ALA A CA 1
ATOM 572 C C . ALA A 1 77 ? 2.012 0.808 25.929 1.00 81.62 77 ALA A C 1
ATOM 574 O O . ALA A 1 77 ? 2.200 -0.273 26.484 1.00 81.62 77 ALA A O 1
ATOM 575 N N . SER A 1 78 ? 1.978 1.950 26.617 1.00 79.50 78 SER A N 1
ATOM 576 C CA . SER A 1 78 ? 2.401 2.097 28.019 1.00 79.50 78 SER A CA 1
ATOM 577 C C . SER A 1 78 ? 1.255 2.373 29.001 1.00 79.50 78 SER A C 1
ATOM 579 O O . SER A 1 78 ? 1.502 2.705 30.157 1.00 79.50 78 SER A O 1
ATOM 581 N N . GLY A 1 79 ? 0.003 2.203 28.573 1.00 78.62 79 GLY A N 1
ATOM 582 C CA . GLY A 1 79 ? -1.191 2.510 29.366 1.00 78.62 79 GLY A CA 1
ATOM 583 C C . GLY A 1 79 ? -2.227 3.242 28.523 1.00 78.62 79 GLY A C 1
ATOM 584 O O . GLY A 1 79 ? -2.064 3.339 27.314 1.00 78.62 79 GLY A O 1
ATOM 585 N N . TRP A 1 80 ? -3.310 3.709 29.138 1.00 81.50 80 TRP A N 1
ATOM 586 C CA . TRP A 1 80 ? -4.248 4.630 28.497 1.00 81.50 80 TRP A CA 1
ATOM 587 C C . TRP A 1 80 ? -4.349 5.883 29.356 1.00 81.50 80 TRP A C 1
ATOM 589 O O . TRP A 1 80 ? -4.751 5.798 30.519 1.00 81.50 80 TRP A O 1
ATOM 599 N N . HIS A 1 81 ? -3.989 7.031 28.791 1.00 84.62 81 HIS A N 1
ATOM 600 C CA . HIS A 1 81 ? -4.190 8.332 29.415 1.00 84.62 81 HIS A CA 1
ATOM 601 C C . HIS A 1 81 ? -5.411 9.017 28.799 1.00 84.62 81 HIS A C 1
ATOM 603 O O . HIS A 1 81 ? -5.636 8.983 27.587 1.00 84.62 81 HIS A O 1
ATOM 609 N N . ALA A 1 82 ? -6.212 9.668 29.647 1.00 86.25 82 ALA A N 1
ATOM 610 C CA . ALA A 1 82 ? -7.450 10.321 29.223 1.00 86.25 82 ALA A CA 1
ATOM 611 C C . ALA A 1 82 ? -7.223 11.479 28.234 1.00 86.25 82 ALA A C 1
ATOM 613 O O . ALA A 1 82 ? -8.132 11.837 27.490 1.00 86.25 82 ALA A O 1
ATOM 614 N N . ASP A 1 83 ? -6.022 12.062 28.223 1.00 89.50 83 ASP A N 1
ATOM 615 C CA . ASP A 1 83 ? -5.633 13.141 27.314 1.00 89.50 83 ASP A CA 1
ATOM 616 C C . ASP A 1 83 ? -5.017 12.641 25.994 1.00 89.50 83 ASP A C 1
ATOM 618 O O . ASP A 1 83 ? -4.695 13.454 25.127 1.00 89.50 83 ASP A O 1
ATOM 622 N N . HIS A 1 84 ? -4.869 11.320 25.826 1.00 83.00 84 HIS A N 1
ATOM 623 C CA . HIS A 1 84 ? -4.229 10.676 24.673 1.00 83.00 84 HIS A CA 1
ATOM 624 C C . HIS A 1 84 ? -2.796 11.165 24.395 1.00 83.00 84 HIS A C 1
ATOM 626 O O . HIS A 1 84 ? -2.298 11.045 23.270 1.00 83.00 84 HIS A O 1
ATOM 632 N N . SER A 1 85 ? -2.118 11.734 25.396 1.00 88.25 85 SER A N 1
ATOM 633 C CA . SER A 1 85 ? -0.731 12.202 25.268 1.00 88.25 85 SER A CA 1
ATOM 634 C C . SER A 1 85 ? 0.258 11.054 25.027 1.00 88.25 85 SER A C 1
ATOM 636 O O . SER A 1 85 ? 1.313 11.254 24.421 1.00 88.25 85 SER A O 1
ATOM 638 N N . ASP A 1 86 ? -0.131 9.847 25.428 1.00 88.62 86 ASP A N 1
ATOM 639 C CA . ASP A 1 86 ? 0.567 8.574 25.283 1.00 88.62 86 ASP A CA 1
ATOM 640 C C . ASP A 1 86 ? 0.330 7.877 23.937 1.00 88.62 86 ASP A C 1
ATOM 642 O O . ASP A 1 86 ? 0.867 6.794 23.700 1.00 88.62 86 ASP A O 1
ATOM 646 N N . ALA A 1 87 ? -0.462 8.474 23.041 1.00 91.44 87 ALA A N 1
ATOM 647 C CA . ALA A 1 87 ? -0.675 7.915 21.717 1.00 91.44 87 ALA A CA 1
ATOM 648 C C . ALA A 1 87 ? 0.615 7.993 20.882 1.00 91.44 87 ALA A C 1
ATOM 650 O O . ALA A 1 87 ? 1.188 9.060 20.623 1.00 91.44 87 ALA A O 1
ATOM 651 N N . GLU A 1 88 ? 1.043 6.834 20.406 1.00 92.88 88 GLU A N 1
ATOM 652 C CA . GLU A 1 88 ? 2.199 6.618 19.558 1.00 92.88 88 GLU A CA 1
ATOM 653 C C . GLU A 1 88 ? 1.764 6.204 18.150 1.00 92.88 88 GLU A C 1
ATOM 655 O O . GLU A 1 88 ? 0.676 5.669 17.906 1.00 92.88 88 GLU A O 1
ATOM 660 N N . SER A 1 89 ? 2.628 6.515 17.187 1.00 94.75 89 SER A N 1
ATOM 661 C CA . SER A 1 89 ? 2.448 6.080 15.805 1.00 94.75 89 SER A CA 1
ATOM 662 C C . SER A 1 89 ? 2.933 4.647 15.616 1.00 94.75 89 SER A C 1
ATOM 664 O O . SER A 1 89 ? 3.764 4.181 16.392 1.00 94.75 89 SER A O 1
ATOM 666 N N . LEU A 1 90 ? 2.493 3.961 14.557 1.00 93.50 90 LEU A N 1
ATOM 667 C CA . LEU A 1 90 ? 2.996 2.615 14.245 1.00 93.50 90 LEU A CA 1
ATOM 668 C C . LEU A 1 90 ? 4.514 2.601 14.028 1.00 93.50 90 LEU A C 1
ATOM 670 O O . LEU A 1 90 ? 5.173 1.652 14.435 1.00 93.50 90 LEU A O 1
ATOM 674 N N . VAL A 1 91 ? 5.072 3.670 13.453 1.00 94.12 91 VAL A N 1
ATOM 675 C CA . VAL A 1 91 ? 6.525 3.827 13.247 1.00 94.12 91 VAL A CA 1
ATOM 676 C C . VAL A 1 91 ? 7.275 3.991 14.576 1.00 94.12 91 VAL A C 1
ATOM 678 O O . VAL A 1 91 ? 8.374 3.469 14.761 1.00 94.12 91 VAL A O 1
ATOM 681 N N . THR A 1 92 ? 6.691 4.727 15.524 1.00 93.50 92 THR A N 1
ATOM 682 C CA . THR A 1 92 ? 7.258 4.869 16.874 1.00 93.50 92 THR A CA 1
ATOM 683 C C . THR A 1 92 ? 7.192 3.533 17.608 1.00 93.50 92 THR A C 1
ATOM 685 O O . THR A 1 92 ? 8.209 3.060 18.113 1.00 93.50 92 THR A O 1
ATOM 688 N N . LEU A 1 93 ? 6.021 2.892 17.572 1.00 91.56 93 LEU A N 1
ATOM 689 C CA . LEU A 1 93 ? 5.766 1.607 18.213 1.00 91.56 93 LEU A CA 1
ATOM 690 C C . LEU A 1 93 ? 6.673 0.511 17.676 1.00 91.56 93 LEU A C 1
ATOM 692 O O . LEU A 1 93 ? 7.201 -0.251 18.466 1.00 91.56 93 LEU A O 1
ATOM 696 N N . SER A 1 94 ? 6.928 0.451 16.369 1.00 91.19 94 SER A N 1
ATOM 697 C CA . SER A 1 94 ? 7.817 -0.561 15.785 1.00 91.19 94 SER A CA 1
ATOM 698 C C . SER A 1 94 ? 9.275 -0.438 16.235 1.00 91.19 94 SER A C 1
ATOM 700 O O . SER A 1 94 ? 10.066 -1.357 16.028 1.00 91.19 94 SER A O 1
ATOM 702 N N . SER A 1 95 ? 9.655 0.704 16.811 1.00 89.94 95 SER A N 1
ATOM 703 C CA . SER A 1 95 ? 10.998 0.929 17.351 1.00 89.94 95 SER A CA 1
ATOM 704 C C . SER A 1 95 ? 11.094 0.533 18.827 1.00 89.94 95 SER A C 1
ATOM 706 O O . SER A 1 95 ? 12.147 0.082 19.277 1.00 89.94 95 SER A O 1
ATOM 708 N N . THR A 1 96 ? 10.009 0.689 19.588 1.00 88.75 96 THR A N 1
ATOM 709 C CA . THR A 1 96 ? 9.973 0.475 21.045 1.00 88.75 96 THR A CA 1
ATOM 710 C C . THR A 1 96 ? 9.386 -0.886 21.428 1.00 88.75 96 THR A C 1
ATOM 712 O O . THR A 1 96 ? 9.883 -1.543 22.343 1.00 88.75 96 THR A O 1
ATOM 715 N N . ALA A 1 97 ? 8.388 -1.358 20.687 1.00 87.06 97 ALA A N 1
ATOM 716 C CA . ALA A 1 97 ? 7.590 -2.550 20.944 1.00 87.06 97 ALA A CA 1
ATOM 717 C C . ALA A 1 97 ? 7.368 -3.374 19.660 1.00 87.06 97 ALA A C 1
ATOM 719 O O . ALA A 1 97 ? 7.824 -3.018 18.574 1.00 87.06 97 ALA A O 1
ATOM 720 N N . MET A 1 98 ? 6.695 -4.519 19.786 1.00 84.69 98 MET A N 1
ATOM 721 C CA . MET A 1 98 ? 6.179 -5.233 18.618 1.00 84.69 98 MET A CA 1
ATOM 722 C C . MET A 1 98 ? 4.828 -4.645 18.230 1.00 84.69 98 MET A C 1
ATOM 724 O O . MET A 1 98 ? 3.923 -4.550 19.061 1.00 84.69 98 MET A O 1
ATOM 728 N N . ALA A 1 99 ? 4.700 -4.260 16.966 1.00 88.44 99 ALA A N 1
ATOM 729 C CA . ALA A 1 99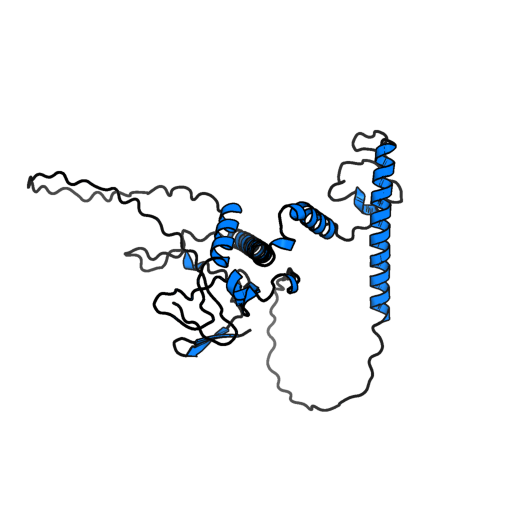 ? 3.461 -3.756 16.396 1.00 88.44 99 ALA A CA 1
ATOM 730 C C . ALA A 1 99 ? 3.042 -4.665 15.245 1.00 88.44 99 ALA A C 1
ATOM 732 O O . ALA A 1 99 ? 3.887 -5.155 14.497 1.00 88.44 99 ALA A O 1
ATOM 733 N N . SER A 1 100 ? 1.741 -4.894 15.094 1.00 88.50 100 SER A N 1
ATOM 734 C CA . SER A 1 100 ? 1.198 -5.623 13.950 1.00 88.50 100 SER A CA 1
ATOM 735 C C . SER A 1 100 ? 0.161 -4.774 13.229 1.00 88.50 100 SER A C 1
ATOM 737 O O . SER A 1 100 ? -0.716 -4.177 13.855 1.00 88.50 100 SER A O 1
ATOM 739 N N . LEU A 1 101 ? 0.258 -4.714 11.904 1.00 89.50 101 LEU A N 1
ATOM 740 C CA . LEU A 1 101 ? -0.711 -4.045 11.045 1.00 89.50 101 LEU A CA 1
ATOM 741 C C . LEU A 1 101 ? -1.368 -5.072 10.130 1.00 89.50 101 LEU A C 1
ATOM 743 O O . LEU A 1 101 ? -0.703 -5.683 9.301 1.00 89.50 101 LEU A O 1
ATOM 747 N N . VAL A 1 102 ? -2.682 -5.234 10.272 1.00 88.81 102 VAL A N 1
ATOM 748 C CA . VAL A 1 102 ? -3.474 -6.126 9.422 1.00 88.81 102 VAL A CA 1
ATOM 749 C C . VAL A 1 102 ? -4.342 -5.291 8.485 1.00 88.81 102 VAL A C 1
ATOM 751 O O . VAL A 1 102 ? -5.145 -4.472 8.937 1.00 88.81 102 VAL A O 1
ATOM 754 N N . THR A 1 103 ? -4.194 -5.487 7.175 1.00 89.62 103 THR A N 1
ATOM 755 C CA . THR A 1 103 ? -4.940 -4.734 6.156 1.00 89.62 103 THR A CA 1
ATOM 756 C C . THR A 1 103 ? -6.082 -5.571 5.590 1.00 89.62 103 THR A C 1
ATOM 758 O O . THR A 1 103 ? -5.849 -6.521 4.846 1.00 89.62 103 THR A O 1
ATOM 761 N N . ILE A 1 104 ? -7.328 -5.179 5.868 1.00 88.56 104 ILE A N 1
ATOM 762 C CA . ILE A 1 104 ? -8.536 -5.904 5.443 1.00 88.56 104 ILE A CA 1
ATOM 763 C C . ILE A 1 104 ? -9.352 -5.059 4.448 1.00 88.56 104 ILE A C 1
ATOM 765 O O . ILE A 1 104 ? -9.811 -3.973 4.820 1.00 88.56 104 ILE A O 1
ATOM 769 N N . PRO A 1 105 ? -9.578 -5.514 3.197 1.00 90.19 105 PRO A N 1
ATOM 770 C CA . PRO A 1 105 ? -10.468 -4.820 2.271 1.00 90.19 105 PRO A CA 1
ATOM 771 C C . PRO A 1 105 ? -11.923 -4.884 2.763 1.00 90.19 105 PRO A C 1
ATOM 773 O O . PRO A 1 105 ? -12.516 -5.954 2.881 1.00 90.19 105 PRO A O 1
ATOM 776 N N . GLN A 1 106 ? -12.524 -3.718 3.025 1.00 89.81 106 GLN A N 1
ATOM 777 C CA . GLN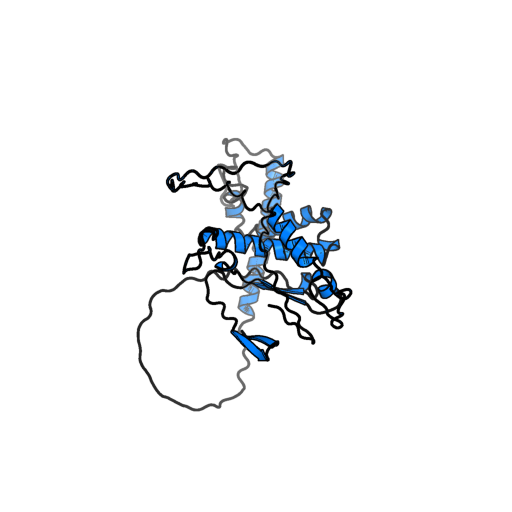 A 1 106 ? -13.872 -3.599 3.595 1.00 89.81 106 GLN A CA 1
ATOM 778 C C . GLN A 1 106 ? -14.747 -2.684 2.721 1.00 89.81 106 GLN A C 1
ATOM 780 O O . GLN A 1 106 ? -14.946 -1.504 3.006 1.00 89.81 106 GLN A O 1
ATOM 785 N N . ALA A 1 107 ? -15.277 -3.233 1.623 1.00 88.12 107 ALA A N 1
ATOM 786 C CA . ALA A 1 107 ? -16.019 -2.445 0.636 1.00 88.12 107 ALA A CA 1
ATOM 787 C C . ALA A 1 107 ? -17.357 -1.888 1.158 1.00 88.12 107 ALA A C 1
ATOM 789 O O . ALA A 1 107 ? -17.795 -0.837 0.699 1.00 88.12 107 ALA A O 1
ATOM 790 N N . SER A 1 108 ? -17.998 -2.528 2.146 1.00 87.12 108 SER A N 1
ATOM 791 C CA . SER A 1 108 ? -19.292 -2.052 2.657 1.00 87.12 108 SER A CA 1
ATOM 792 C C . SER A 1 108 ? -19.199 -0.743 3.457 1.00 87.12 108 SER A C 1
ATOM 794 O O . SER A 1 108 ? -20.230 -0.100 3.649 1.00 87.12 108 SER A O 1
ATOM 796 N N . LEU A 1 109 ? -17.991 -0.270 3.815 1.00 87.88 109 LEU A N 1
ATOM 797 C CA . LEU A 1 109 ? -17.776 1.041 4.457 1.00 87.88 109 LEU A CA 1
ATOM 798 C C . LEU A 1 109 ? -18.267 2.228 3.623 1.00 87.88 109 LEU A C 1
ATOM 800 O O . LEU A 1 109 ? -18.516 3.301 4.170 1.00 87.88 109 LEU A O 1
ATOM 804 N N . VAL A 1 110 ? -18.384 2.073 2.302 1.00 88.06 110 VAL A N 1
ATOM 805 C CA . VAL A 1 110 ? -18.887 3.143 1.422 1.00 88.06 110 VAL A CA 1
ATOM 806 C C . VAL A 1 110 ? -20.414 3.156 1.316 1.00 88.06 110 VAL A C 1
ATOM 808 O O . VAL A 1 110 ? -20.977 4.048 0.668 1.00 88.06 110 VAL A O 1
ATOM 811 N N . GLY A 1 111 ? -21.077 2.176 1.940 1.00 89.50 111 GLY A N 1
ATOM 812 C CA . GLY A 1 111 ? -22.525 2.077 2.026 1.00 89.50 111 GLY A CA 1
ATOM 813 C C . GLY A 1 111 ? -23.127 3.295 2.720 1.00 89.50 111 GLY A C 1
ATOM 814 O O . GLY A 1 111 ? -22.582 3.824 3.689 1.00 89.50 111 GLY A O 1
ATOM 815 N N . LYS A 1 112 ? -24.257 3.776 2.204 1.00 91.44 112 LYS A N 1
ATOM 816 C CA . LYS A 1 112 ? -25.003 4.891 2.791 1.00 91.44 112 LYS A CA 1
ATOM 817 C C . LYS A 1 112 ? -26.443 4.478 3.037 1.00 91.44 112 LYS A C 1
ATOM 819 O O . LYS A 1 112 ? -27.104 3.955 2.140 1.00 91.44 112 LYS A O 1
ATOM 824 N N . CYS A 1 113 ? -26.927 4.774 4.238 1.00 92.75 113 CYS A N 1
ATOM 825 C CA . CYS A 1 113 ? -28.353 4.807 4.527 1.00 92.75 113 CYS A CA 1
ATOM 826 C C . CYS A 1 113 ? -28.884 6.169 4.087 1.00 92.75 113 CYS A C 1
ATOM 828 O O . CYS A 1 113 ? -28.402 7.207 4.547 1.00 92.75 113 CYS A O 1
ATOM 830 N N . ILE A 1 114 ? -29.842 6.171 3.170 1.00 92.12 114 ILE A N 1
ATOM 831 C CA . ILE A 1 114 ? -30.525 7.389 2.745 1.00 92.12 114 ILE A CA 1
ATOM 832 C C . ILE A 1 114 ? -31.824 7.471 3.560 1.00 92.12 114 ILE A C 1
ATOM 834 O O . ILE A 1 114 ? -32.541 6.473 3.627 1.00 92.12 114 ILE A O 1
ATOM 838 N N . PRO A 1 115 ? -32.131 8.602 4.220 1.00 94.38 115 PRO A N 1
ATOM 839 C CA . PRO A 1 115 ? -33.378 8.748 4.965 1.00 94.38 115 PRO A CA 1
ATOM 840 C C . PRO A 1 115 ? -34.598 8.412 4.099 1.00 94.38 115 PRO A C 1
ATOM 842 O O . PRO A 1 115 ? -34.702 8.887 2.971 1.00 94.38 115 PRO A O 1
ATOM 845 N N . GLY A 1 116 ? -35.500 7.582 4.625 1.00 95.62 116 GLY A N 1
ATOM 846 C CA . GLY A 1 116 ? -36.681 7.091 3.905 1.00 95.62 116 GLY A CA 1
ATOM 847 C C . GLY A 1 116 ? -36.451 5.814 3.087 1.00 95.62 116 GLY A C 1
ATOM 848 O O . GLY A 1 116 ? -37.414 5.105 2.806 1.00 95.62 116 GLY A O 1
ATOM 849 N N . ASP A 1 117 ? -35.203 5.454 2.771 1.00 93.75 117 ASP A N 1
ATOM 850 C CA . ASP A 1 117 ? -34.900 4.153 2.175 1.00 93.75 117 ASP A CA 1
ATOM 851 C C . ASP A 1 117 ? -34.801 3.067 3.252 1.00 93.75 117 ASP A C 1
ATOM 853 O O . ASP A 1 117 ? -34.123 3.214 4.268 1.00 93.75 117 ASP A O 1
ATOM 857 N N . LYS A 1 118 ? -35.430 1.918 2.988 1.00 96.19 118 LYS A N 1
ATOM 858 C CA . LYS A 1 118 ? -35.372 0.736 3.863 1.00 96.19 118 LYS A CA 1
ATOM 859 C C . LYS A 1 118 ? -34.038 -0.023 3.774 1.00 96.19 118 LYS A C 1
ATOM 861 O O . LYS A 1 118 ? -33.742 -0.845 4.637 1.00 96.19 118 LYS A O 1
ATOM 866 N N . TYR A 1 119 ? -33.241 0.225 2.733 1.00 95.06 119 TYR A N 1
ATOM 867 C CA . TYR A 1 119 ? -32.060 -0.571 2.394 1.00 95.06 119 TYR A CA 1
ATOM 868 C C . TYR A 1 119 ? -30.796 0.286 2.280 1.00 95.06 119 TYR A C 1
ATOM 870 O O . TYR A 1 119 ? -30.838 1.430 1.825 1.00 95.06 119 TYR A O 1
ATOM 878 N N . MET A 1 120 ? -29.653 -0.294 2.657 1.00 93.69 120 MET A N 1
ATOM 879 C CA . MET A 1 120 ? -28.339 0.327 2.484 1.00 93.69 120 MET A CA 1
ATOM 880 C C . MET A 1 120 ? -27.937 0.330 1.006 1.00 93.69 120 MET A C 1
ATOM 882 O O . MET A 1 120 ? -28.054 -0.685 0.321 1.00 93.69 120 MET A O 1
ATOM 886 N N . LYS A 1 121 ? -27.448 1.473 0.517 1.00 92.00 121 LYS A N 1
ATOM 887 C CA . LYS A 1 121 ? -27.062 1.669 -0.886 1.00 92.00 121 LYS A CA 1
ATOM 888 C C . LYS A 1 121 ? -25.546 1.791 -1.032 1.00 92.00 121 LYS A C 1
ATOM 890 O O . LYS A 1 121 ? -24.912 2.537 -0.290 1.00 92.00 121 LYS A O 1
ATOM 895 N N . TYR A 1 122 ? -24.979 1.127 -2.041 1.00 93.31 122 TYR A N 1
ATOM 896 C CA . TYR A 1 122 ? -23.530 1.055 -2.297 1.00 93.31 122 TYR A CA 1
ATOM 897 C C . TYR A 1 122 ? -23.094 1.804 -3.566 1.00 93.31 122 TYR A C 1
ATOM 899 O O . TYR A 1 122 ? -22.145 1.414 -4.229 1.00 93.31 122 TYR A O 1
ATOM 907 N N . HIS A 1 123 ? -23.760 2.910 -3.915 1.00 89.88 123 HIS A N 1
ATOM 908 C CA . HIS A 1 123 ? -23.498 3.647 -5.165 1.00 89.88 123 HIS A CA 1
ATOM 909 C C . HIS A 1 123 ? -22.065 4.194 -5.327 1.00 89.88 123 HIS A C 1
ATOM 911 O O . HIS A 1 123 ? -21.702 4.611 -6.420 1.00 89.88 123 HIS A O 1
ATOM 917 N N . HIS A 1 124 ? -21.262 4.232 -4.257 1.00 87.31 124 HIS A N 1
ATOM 918 C CA . HIS A 1 124 ? -19.855 4.656 -4.306 1.00 87.31 124 HIS A CA 1
ATOM 919 C C . HIS A 1 124 ? -18.866 3.486 -4.235 1.00 87.31 124 HIS A C 1
ATOM 921 O O . HIS A 1 124 ? -17.664 3.722 -4.110 1.00 87.31 124 HIS A O 1
ATOM 927 N N . GLN A 1 125 ? -19.354 2.246 -4.245 1.00 89.44 125 GLN A N 1
ATOM 928 C CA . GLN A 1 125 ? -18.493 1.080 -4.349 1.00 89.44 125 GLN A CA 1
ATOM 929 C C . GLN A 1 125 ? -17.960 0.998 -5.778 1.00 89.44 125 GLN A C 1
ATOM 931 O O . GLN A 1 125 ? -18.699 1.213 -6.737 1.00 89.44 125 GLN A O 1
ATOM 936 N N . LEU A 1 126 ? -16.662 0.741 -5.901 1.00 88.88 126 LEU A N 1
ATOM 937 C CA . LEU A 1 126 ? -16.038 0.482 -7.190 1.00 88.88 126 LEU A CA 1
ATOM 938 C C . LEU A 1 126 ? -16.417 -0.923 -7.671 1.00 88.88 126 LEU A C 1
ATOM 940 O O . LEU A 1 126 ? -16.850 -1.768 -6.882 1.00 88.88 126 LEU A O 1
ATOM 944 N N . ASP A 1 127 ? -16.250 -1.176 -8.964 1.00 92.25 127 ASP A N 1
ATOM 945 C CA . ASP A 1 127 ? -16.364 -2.527 -9.498 1.00 92.25 127 ASP A CA 1
ATOM 946 C C . ASP A 1 127 ? -15.305 -3.451 -8.875 1.00 92.25 127 ASP A C 1
ATOM 948 O O . ASP A 1 127 ? -14.317 -3.004 -8.277 1.00 92.25 127 ASP A O 1
ATOM 952 N N . LYS A 1 128 ? -15.562 -4.758 -8.955 1.00 90.31 128 LYS A N 1
ATOM 953 C CA . LYS A 1 128 ? -14.752 -5.775 -8.284 1.00 90.31 128 LYS A CA 1
ATOM 954 C C . LYS A 1 128 ? -13.299 -5.730 -8.760 1.00 90.31 128 LYS A C 1
ATOM 956 O O . LYS A 1 128 ? -12.408 -5.630 -7.922 1.00 90.31 128 LYS A O 1
ATOM 961 N N . ASP A 1 129 ? -13.093 -5.745 -10.071 1.00 92.56 129 ASP A N 1
ATOM 962 C CA . ASP A 1 129 ? -11.770 -5.867 -10.684 1.00 92.56 129 ASP A CA 1
ATOM 963 C C . ASP A 1 129 ? -10.923 -4.626 -10.387 1.00 92.56 129 ASP A C 1
ATOM 965 O O . ASP A 1 129 ? -9.778 -4.727 -9.940 1.00 92.56 129 ASP A O 1
ATOM 969 N N . ARG A 1 130 ? -11.512 -3.429 -10.508 1.00 90.25 130 ARG A N 1
ATOM 970 C CA . ARG A 1 130 ? -10.825 -2.186 -10.148 1.00 90.25 130 ARG A CA 1
ATOM 971 C C . ARG A 1 130 ? -10.515 -2.105 -8.658 1.00 90.25 130 ARG A C 1
ATOM 973 O O . ARG A 1 130 ? -9.477 -1.570 -8.276 1.00 90.25 130 ARG A O 1
ATOM 980 N N . SER A 1 131 ? -11.413 -2.586 -7.802 1.00 90.38 131 SER A N 1
ATOM 981 C CA . SER A 1 131 ? -11.188 -2.608 -6.352 1.00 90.38 131 SER A CA 1
ATOM 982 C C . SER A 1 131 ? -10.036 -3.535 -5.968 1.00 90.38 131 SER A C 1
ATOM 984 O O . SER A 1 131 ? -9.260 -3.190 -5.079 1.00 90.38 131 SER A O 1
ATOM 986 N N . GLU A 1 132 ? -9.922 -4.681 -6.636 1.00 91.81 132 GLU A N 1
ATOM 987 C CA . GLU A 1 132 ? -8.841 -5.648 -6.445 1.00 91.81 132 GLU A CA 1
ATOM 988 C C . GLU A 1 132 ? -7.487 -5.051 -6.837 1.00 91.81 132 GLU A C 1
ATOM 990 O O . GLU A 1 132 ? -6.550 -5.061 -6.038 1.00 91.81 132 GLU A O 1
ATOM 995 N N . GLU A 1 133 ? -7.415 -4.422 -8.013 1.00 91.06 133 GLU A N 1
ATOM 996 C CA . GLU A 1 133 ? -6.212 -3.730 -8.488 1.00 91.06 133 GLU A CA 1
ATOM 997 C C . GLU A 1 133 ? -5.771 -2.625 -7.513 1.00 91.06 133 GLU A C 1
ATOM 999 O O . GLU A 1 133 ? -4.605 -2.553 -7.119 1.00 91.06 133 GLU A O 1
ATOM 1004 N N . LEU A 1 134 ? -6.710 -1.777 -7.076 1.00 91.56 134 LEU A N 1
ATOM 1005 C CA . LEU A 1 134 ? -6.425 -0.694 -6.132 1.00 91.56 134 LEU A CA 1
ATOM 1006 C C . LEU A 1 134 ? -6.015 -1.218 -4.752 1.00 91.56 134 LEU A C 1
ATOM 1008 O O . LEU A 1 134 ? -5.202 -0.580 -4.083 1.00 91.56 134 LEU A O 1
ATOM 1012 N N . TYR A 1 135 ? -6.564 -2.3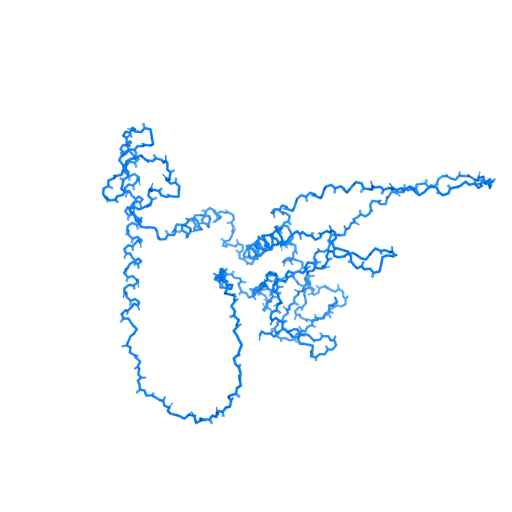53 -4.315 1.00 93.38 135 TYR A N 1
ATOM 1013 C CA . TYR A 1 135 ? -6.156 -2.999 -3.071 1.00 93.38 135 TYR A CA 1
ATOM 1014 C C . TYR A 1 135 ? -4.716 -3.517 -3.160 1.00 93.38 135 TYR A C 1
ATOM 1016 O O . TYR A 1 135 ? -3.924 -3.236 -2.260 1.00 93.38 135 TYR A O 1
ATOM 1024 N N . GLY A 1 136 ? -4.349 -4.183 -4.260 1.00 90.56 136 GLY A N 1
ATOM 1025 C CA . GLY A 1 136 ? -2.970 -4.614 -4.509 1.00 90.56 136 GLY A CA 1
ATOM 1026 C C . GLY A 1 136 ? -1.990 -3.437 -4.504 1.00 90.56 136 GLY A C 1
ATOM 1027 O O . GLY A 1 136 ? -1.014 -3.447 -3.755 1.00 90.56 136 GLY A O 1
ATOM 1028 N N . GLN A 1 137 ? -2.306 -2.369 -5.249 1.00 91.81 137 GLN A N 1
ATOM 1029 C CA . GLN A 1 137 ? -1.513 -1.129 -5.261 1.00 91.81 137 GLN A CA 1
ATOM 1030 C C . GLN A 1 137 ? -1.366 -0.528 -3.859 1.00 91.81 137 GLN A C 1
ATOM 1032 O O . GLN A 1 137 ? -0.269 -0.136 -3.458 1.00 91.81 137 GLN A O 1
ATOM 1037 N N . TRP A 1 138 ? -2.455 -0.481 -3.090 1.00 94.75 138 TRP A N 1
ATOM 1038 C CA . TRP A 1 138 ? -2.442 0.021 -1.720 1.00 94.75 138 TRP A CA 1
ATOM 1039 C C . TRP A 1 138 ? -1.511 -0.786 -0.812 1.00 94.75 138 TRP A C 1
ATOM 1041 O O . TRP A 1 138 ? -0.708 -0.188 -0.097 1.00 94.75 138 TRP A O 1
ATOM 1051 N N . VAL A 1 139 ? -1.592 -2.120 -0.848 1.00 93.19 139 VAL A N 1
ATOM 1052 C CA . VAL A 1 139 ? -0.733 -3.001 -0.044 1.00 93.19 139 VAL A CA 1
ATOM 1053 C C . VAL A 1 139 ? 0.738 -2.742 -0.368 1.00 93.19 139 VAL A C 1
ATOM 1055 O O . VAL A 1 139 ? 1.523 -2.507 0.552 1.00 93.19 139 VAL A O 1
ATOM 1058 N N . THR A 1 140 ? 1.111 -2.688 -1.649 1.00 91.62 140 THR A N 1
ATOM 1059 C CA . THR A 1 140 ? 2.491 -2.396 -2.072 1.00 91.62 140 THR A CA 1
ATOM 1060 C C . THR A 1 140 ? 2.971 -1.032 -1.572 1.00 91.62 140 THR A C 1
ATOM 1062 O O . THR A 1 140 ? 4.050 -0.933 -0.984 1.00 91.62 140 THR A O 1
ATOM 1065 N N . ILE A 1 141 ? 2.166 0.020 -1.750 1.00 93.75 141 ILE A N 1
ATOM 1066 C CA . ILE A 1 141 ? 2.502 1.383 -1.306 1.00 93.75 141 ILE A CA 1
ATOM 1067 C C . ILE A 1 141 ? 2.655 1.443 0.214 1.00 93.75 141 ILE A C 1
ATOM 1069 O O . ILE A 1 141 ? 3.580 2.079 0.719 1.00 93.75 141 ILE A O 1
ATOM 1073 N N . LEU A 1 142 ? 1.771 0.771 0.951 1.00 94.44 142 LEU A N 1
ATOM 1074 C CA . LEU A 1 142 ? 1.800 0.746 2.407 1.00 94.44 142 LEU A CA 1
ATOM 1075 C C . LEU A 1 142 ? 3.079 0.087 2.939 1.00 94.44 142 LEU A C 1
ATOM 1077 O O . LEU A 1 142 ? 3.703 0.646 3.840 1.00 94.44 142 LEU A O 1
ATOM 1081 N N . HIS A 1 143 ? 3.509 -1.037 2.352 1.00 92.56 143 HIS A N 1
ATOM 1082 C CA . HIS A 1 143 ? 4.779 -1.686 2.710 1.00 92.56 143 HIS A CA 1
ATOM 1083 C C . HIS A 1 143 ? 5.974 -0.790 2.383 1.00 92.56 143 HIS A C 1
ATOM 1085 O O . HIS A 1 143 ? 6.870 -0.623 3.209 1.00 92.56 143 HIS A O 1
ATOM 1091 N N . HIS A 1 144 ? 5.978 -0.166 1.203 1.00 91.00 144 HIS A N 1
ATOM 1092 C CA . HIS A 1 144 ? 7.070 0.712 0.791 1.00 91.00 144 HIS A CA 1
ATOM 1093 C C . HIS A 1 144 ? 7.218 1.929 1.715 1.00 91.00 144 HIS A C 1
ATOM 1095 O O . HIS A 1 144 ? 8.324 2.261 2.145 1.00 91.00 144 HIS A O 1
ATOM 1101 N N . GLU A 1 145 ? 6.109 2.585 2.062 1.00 94.81 145 GLU A N 1
ATOM 1102 C CA . GLU A 1 145 ? 6.128 3.716 2.992 1.00 94.81 145 GLU A CA 1
ATOM 1103 C C . GLU A 1 145 ? 6.515 3.280 4.412 1.00 94.81 145 GLU A C 1
ATOM 1105 O O . GLU A 1 145 ? 7.256 4.004 5.080 1.00 94.81 145 GLU A O 1
ATOM 1110 N N . ALA A 1 146 ? 6.104 2.090 4.865 1.00 93.94 146 ALA A N 1
ATOM 1111 C CA . ALA A 1 146 ? 6.541 1.540 6.150 1.00 93.94 146 ALA A CA 1
ATOM 1112 C C . ALA A 1 146 ? 8.062 1.331 6.186 1.00 93.94 146 ALA A C 1
ATOM 1114 O O . ALA A 1 146 ? 8.727 1.846 7.086 1.00 93.94 146 ALA A O 1
ATOM 1115 N N . LEU A 1 147 ? 8.631 0.680 5.167 1.00 91.81 147 LEU A N 1
ATOM 1116 C CA . LEU A 1 147 ? 10.078 0.480 5.023 1.00 91.81 147 LEU A CA 1
ATOM 1117 C C . LEU A 1 147 ? 10.845 1.805 5.026 1.00 91.81 147 LEU A C 1
ATOM 1119 O O . LEU A 1 147 ? 11.855 1.951 5.719 1.00 91.81 147 LEU A O 1
ATOM 1123 N N . LYS A 1 148 ? 10.341 2.800 4.292 1.00 92.12 148 LYS A N 1
ATOM 1124 C CA . LYS A 1 148 ? 10.948 4.131 4.216 1.00 92.12 148 LYS A CA 1
ATOM 1125 C C . LYS A 1 148 ? 10.950 4.853 5.561 1.00 92.12 148 LYS A C 1
ATOM 1127 O O . LYS A 1 148 ? 11.932 5.515 5.894 1.00 92.12 148 LYS A O 1
ATOM 1132 N N . LEU A 1 149 ? 9.855 4.762 6.313 1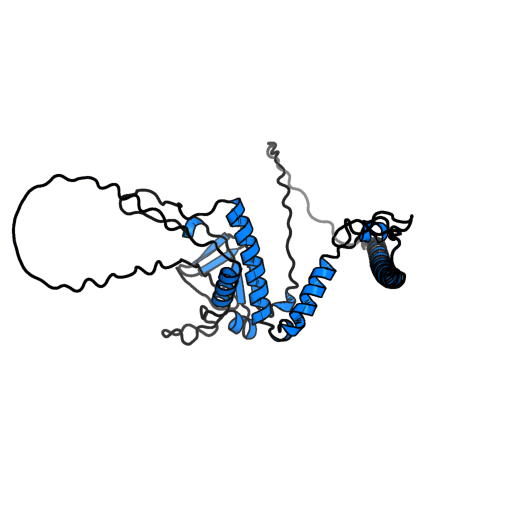.00 93.31 149 LEU A N 1
ATOM 1133 C CA . LEU A 1 149 ? 9.701 5.452 7.594 1.00 93.31 149 LEU A CA 1
ATOM 1134 C C . LEU A 1 149 ? 10.472 4.765 8.725 1.00 93.31 149 LEU A C 1
ATOM 1136 O O . LEU A 1 149 ? 11.043 5.458 9.563 1.00 93.31 149 LEU A O 1
ATOM 1140 N N . ILE A 1 150 ? 10.515 3.431 8.735 1.00 92.12 150 ILE A N 1
ATOM 1141 C CA . ILE A 1 150 ? 11.212 2.642 9.762 1.00 92.12 150 ILE A CA 1
ATOM 1142 C C . ILE A 1 150 ? 12.723 2.637 9.511 1.00 92.12 150 ILE A C 1
ATOM 1144 O O . ILE A 1 150 ? 13.507 2.793 10.445 1.00 92.12 150 ILE A O 1
ATOM 1148 N N . ASN A 1 151 ? 13.146 2.526 8.247 1.00 89.56 151 ASN A N 1
ATOM 1149 C CA . ASN A 1 151 ? 14.551 2.429 7.850 1.00 89.56 151 ASN A CA 1
ATOM 1150 C C . ASN A 1 151 ? 14.977 3.555 6.889 1.00 89.56 151 ASN A C 1
ATOM 1152 O O . ASN A 1 151 ? 15.451 3.288 5.775 1.00 89.56 151 ASN A O 1
ATOM 1156 N N . PRO A 1 152 ? 14.924 4.831 7.322 1.00 88.38 152 PRO A N 1
ATOM 1157 C CA . PRO A 1 152 ? 15.200 5.971 6.449 1.00 88.38 152 PRO A CA 1
ATOM 1158 C C . PRO A 1 152 ? 16.626 5.954 5.883 1.00 88.38 152 PRO A C 1
ATOM 1160 O O . PRO A 1 152 ? 16.841 6.373 4.754 1.00 88.38 152 PRO A O 1
ATOM 1163 N N . LYS A 1 153 ? 17.607 5.402 6.614 1.00 84.56 153 LYS A N 1
ATOM 1164 C CA . LYS A 1 153 ? 19.004 5.302 6.147 1.00 84.56 153 LYS A CA 1
ATOM 1165 C C . LYS A 1 153 ? 19.177 4.370 4.943 1.00 84.56 153 LYS A C 1
ATOM 1167 O O . LYS 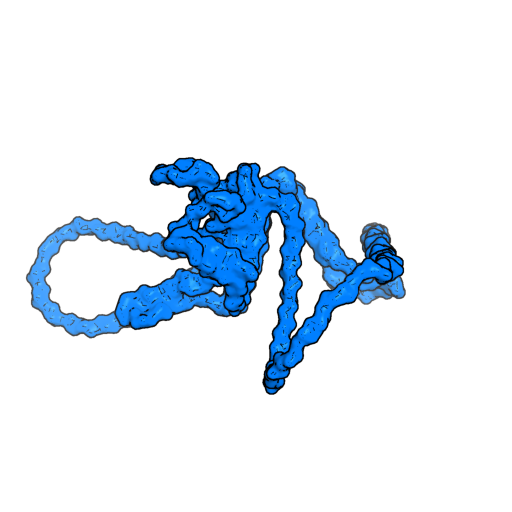A 1 153 ? 20.044 4.615 4.109 1.00 84.56 153 LYS A O 1
ATOM 1172 N N . LYS A 1 154 ? 18.384 3.295 4.853 1.00 79.62 154 LYS A N 1
ATOM 1173 C CA . LYS A 1 154 ? 18.422 2.372 3.706 1.00 79.62 154 LYS A CA 1
ATOM 1174 C C . LYS A 1 154 ? 17.709 2.982 2.494 1.00 79.62 154 LYS A C 1
ATOM 1176 O O . LYS A 1 154 ? 18.191 2.835 1.372 1.00 79.62 154 LYS A O 1
ATOM 1181 N N . TYR A 1 155 ? 16.623 3.713 2.748 1.00 72.81 155 TYR A N 1
ATOM 1182 C CA . TYR A 1 155 ? 15.692 4.232 1.740 1.00 72.81 155 TYR A CA 1
ATOM 1183 C C . TYR A 1 155 ? 15.866 5.713 1.386 1.00 72.81 155 TYR A C 1
ATOM 1185 O O . TYR A 1 155 ? 15.044 6.270 0.657 1.00 72.81 155 TYR A O 1
ATOM 1193 N N . ASP A 1 156 ? 16.936 6.350 1.857 1.00 71.38 156 ASP A N 1
ATOM 1194 C CA . ASP A 1 156 ? 17.261 7.725 1.494 1.00 71.38 156 ASP A CA 1
ATOM 1195 C C . ASP A 1 156 ? 17.387 7.835 -0.037 1.00 71.38 156 ASP A C 1
ATOM 1197 O O . ASP A 1 156 ? 18.019 6.987 -0.672 1.00 71.38 156 ASP A O 1
ATOM 1201 N N . ASP A 1 157 ? 16.774 8.843 -0.665 1.00 59.28 157 ASP A N 1
ATOM 1202 C CA . ASP A 1 157 ? 16.494 8.863 -2.117 1.00 59.28 157 ASP A CA 1
ATOM 1203 C C . ASP A 1 157 ? 17.762 8.754 -3.009 1.00 59.28 157 ASP A C 1
ATOM 1205 O O . ASP A 1 157 ? 17.680 8.397 -4.188 1.00 59.28 157 ASP A O 1
ATOM 1209 N N . LYS A 1 158 ? 18.969 8.958 -2.456 1.00 57.41 158 LYS A N 1
ATOM 1210 C CA . LYS A 1 158 ? 20.247 8.641 -3.130 1.00 57.41 158 LYS A CA 1
ATOM 1211 C C . LYS A 1 158 ? 20.409 7.144 -3.443 1.00 57.41 158 LYS A C 1
ATOM 1213 O O . LYS A 1 158 ? 20.996 6.806 -4.472 1.00 57.41 158 LYS A O 1
ATOM 1218 N N . ASN A 1 159 ? 19.839 6.267 -2.619 1.00 52.22 159 ASN A N 1
ATOM 1219 C CA . ASN A 1 159 ? 19.788 4.817 -2.813 1.00 52.22 159 ASN A CA 1
ATOM 1220 C C . ASN A 1 159 ? 18.580 4.352 -3.632 1.00 52.22 159 ASN A C 1
ATOM 1222 O O . ASN A 1 159 ? 18.573 3.203 -4.065 1.00 52.22 159 ASN A O 1
ATOM 1226 N N . LYS A 1 160 ? 17.602 5.212 -3.942 1.00 55.62 160 LYS A N 1
ATOM 1227 C CA . LYS A 1 160 ? 16.471 4.857 -4.821 1.00 55.62 160 LYS A CA 1
ATOM 1228 C C . LYS A 1 160 ? 16.936 4.457 -6.219 1.00 55.62 160 LYS A C 1
ATOM 1230 O O . LYS A 1 160 ? 16.473 3.468 -6.767 1.00 55.62 160 LYS A O 1
ATOM 1235 N N . ARG A 1 161 ? 17.975 5.129 -6.734 1.00 58.16 161 ARG A N 1
ATOM 1236 C CA . ARG A 1 161 ? 18.695 4.708 -7.953 1.00 58.16 161 ARG A CA 1
ATOM 1237 C C . ARG A 1 161 ? 19.372 3.342 -7.814 1.00 58.16 161 ARG A C 1
ATOM 1239 O O . ARG A 1 161 ? 19.656 2.703 -8.821 1.00 58.16 161 ARG A O 1
ATOM 1246 N N . GLY A 1 162 ? 19.713 2.933 -6.595 1.00 53.22 162 GLY A N 1
ATOM 1247 C CA . GLY A 1 162 ? 20.259 1.615 -6.276 1.00 53.22 162 GLY A CA 1
ATOM 1248 C C . GLY A 1 162 ? 19.170 0.547 -6.198 1.00 53.22 162 GLY A C 1
ATOM 1249 O O . GLY A 1 162 ? 19.360 -0.528 -6.754 1.00 53.22 162 GLY A O 1
ATOM 1250 N N . MET A 1 163 ? 18.025 0.869 -5.592 1.00 48.88 163 MET A N 1
ATOM 1251 C CA . MET A 1 163 ? 16.886 -0.041 -5.455 1.00 48.88 163 MET A CA 1
ATOM 1252 C C . MET A 1 163 ? 16.110 -0.234 -6.756 1.00 48.88 163 MET A C 1
ATOM 1254 O O . MET A 1 163 ? 15.817 -1.363 -7.111 1.00 48.88 163 MET A O 1
ATOM 1258 N N . GLU A 1 164 ? 15.890 0.811 -7.552 1.00 55.97 164 GLU A N 1
ATOM 1259 C CA . GLU A 1 164 ? 15.347 0.677 -8.911 1.00 55.97 164 GLU A CA 1
ATOM 1260 C C . GLU A 1 164 ? 16.292 -0.153 -9.799 1.00 55.97 164 GLU A C 1
ATOM 1262 O O . GLU A 1 164 ? 15.855 -0.987 -10.582 1.00 55.97 164 GLU A O 1
ATOM 1267 N N . LYS A 1 165 ? 17.615 -0.016 -9.615 1.00 57.34 165 LYS A N 1
ATOM 1268 C CA . LYS A 1 165 ? 18.600 -0.913 -10.244 1.00 57.34 165 LYS A CA 1
ATOM 1269 C C . LYS A 1 165 ? 18.555 -2.338 -9.697 1.00 57.34 165 LYS A C 1
ATOM 1271 O O . LYS A 1 165 ? 18.969 -3.237 -10.419 1.00 57.34 165 LYS A O 1
ATOM 1276 N N . TYR A 1 166 ? 18.145 -2.547 -8.450 1.00 51.91 166 TYR A N 1
ATOM 1277 C CA . TYR A 1 166 ? 18.038 -3.867 -7.833 1.00 51.91 166 TYR A CA 1
ATOM 1278 C C . TYR A 1 166 ? 16.752 -4.571 -8.271 1.00 51.91 166 TYR A C 1
ATOM 1280 O O . TYR A 1 166 ? 16.831 -5.686 -8.763 1.00 51.91 166 TYR A O 1
ATOM 1288 N N . LEU A 1 167 ? 15.608 -3.886 -8.227 1.00 52.66 167 LEU A N 1
ATOM 1289 C CA . LEU A 1 167 ? 14.324 -4.364 -8.742 1.00 52.66 167 LEU A CA 1
ATOM 1290 C C . LEU A 1 167 ? 14.404 -4.648 -10.241 1.00 52.66 167 LEU A C 1
ATOM 1292 O O . LEU A 1 167 ? 14.054 -5.737 -10.665 1.00 52.66 167 LEU A O 1
ATOM 1296 N N . ARG A 1 168 ? 15.026 -3.764 -11.029 1.00 59.41 168 ARG A N 1
ATOM 1297 C CA . ARG A 1 168 ? 15.293 -4.030 -12.449 1.00 59.41 168 ARG A CA 1
ATOM 1298 C C . ARG A 1 168 ? 16.264 -5.201 -12.678 1.00 59.41 168 ARG A C 1
ATOM 1300 O O . ARG A 1 168 ? 16.216 -5.823 -13.727 1.00 59.41 168 ARG A O 1
ATOM 1307 N N . ARG A 1 169 ? 17.148 -5.512 -11.720 1.00 57.34 169 ARG A N 1
ATOM 1308 C CA . ARG A 1 169 ? 18.021 -6.708 -11.748 1.00 57.34 169 ARG A CA 1
ATOM 1309 C C . ARG A 1 169 ? 17.335 -7.976 -11.231 1.00 57.34 169 ARG A C 1
ATOM 1311 O O . ARG A 1 169 ? 17.851 -9.053 -11.495 1.00 57.34 169 ARG A O 1
ATOM 1318 N N . ALA A 1 170 ? 16.250 -7.847 -10.477 1.00 48.66 170 ALA A N 1
ATOM 1319 C CA . ALA A 1 170 ? 15.436 -8.955 -9.987 1.00 48.66 170 ALA A CA 1
ATOM 1320 C C . ALA A 1 170 ? 14.338 -9.319 -11.003 1.00 48.66 170 ALA A C 1
ATOM 1322 O O . ALA A 1 170 ? 14.071 -10.494 -11.223 1.00 48.66 170 ALA A O 1
ATOM 1323 N N . GLU A 1 171 ? 13.777 -8.319 -11.693 1.00 51.69 171 GLU A N 1
ATOM 1324 C CA . GLU A 1 171 ? 12.934 -8.475 -12.888 1.00 51.69 171 GLU A CA 1
ATOM 1325 C C . GLU A 1 171 ? 13.728 -8.898 -14.130 1.00 51.69 171 GLU A C 1
ATOM 1327 O O . GLU A 1 171 ? 13.146 -9.435 -15.075 1.00 51.69 171 GLU A O 1
ATOM 1332 N N . GLU A 1 172 ? 15.060 -8.731 -14.126 1.00 58.34 172 GLU A N 1
ATOM 1333 C CA . GLU A 1 172 ? 15.972 -9.568 -14.917 1.00 58.34 172 GLU A CA 1
ATOM 1334 C C . GLU A 1 172 ? 15.893 -10.998 -14.361 1.00 58.34 172 GLU A C 1
ATOM 1336 O O . GLU A 1 172 ? 16.822 -11.526 -13.747 1.00 58.34 172 GLU A O 1
ATOM 1341 N N . THR A 1 173 ? 14.733 -11.610 -14.582 1.00 57.91 173 THR A N 1
ATOM 1342 C CA . THR A 1 173 ? 14.494 -13.037 -14.491 1.00 57.91 173 THR A CA 1
ATOM 1343 C C . THR A 1 173 ? 15.662 -13.767 -15.141 1.00 57.91 173 THR A C 1
ATOM 1345 O O . THR A 1 173 ? 16.316 -13.267 -16.065 1.00 57.91 173 THR A O 1
ATOM 1348 N N . LEU A 1 174 ? 15.983 -14.938 -14.602 1.00 71.06 174 LEU A N 1
ATOM 1349 C CA . LEU A 1 174 ? 16.994 -15.822 -15.152 1.00 71.06 174 LEU A CA 1
ATOM 1350 C C . LEU A 1 174 ? 16.539 -16.208 -16.572 1.00 71.06 174 LEU A C 1
ATOM 1352 O O . LEU A 1 174 ? 15.775 -17.145 -16.755 1.00 71.06 174 LEU A O 1
ATOM 1356 N N . ILE A 1 175 ? 16.927 -15.403 -17.559 1.00 80.12 175 ILE A N 1
ATOM 1357 C CA . ILE A 1 175 ? 16.638 -15.576 -18.983 1.00 80.12 175 ILE A CA 1
ATOM 1358 C C . ILE A 1 175 ? 17.881 -16.195 -19.604 1.00 80.12 175 ILE A C 1
ATOM 1360 O O . ILE A 1 175 ? 19.002 -15.740 -19.323 1.00 80.12 175 ILE A O 1
ATOM 1364 N N . ASP A 1 176 ? 17.675 -17.214 -20.442 1.00 87.50 176 ASP A N 1
ATOM 1365 C CA . ASP A 1 176 ? 18.747 -17.869 -21.185 1.00 87.50 176 ASP A CA 1
ATOM 1366 C C . ASP A 1 176 ? 19.549 -16.792 -21.942 1.00 87.50 176 ASP A C 1
ATOM 1368 O O . ASP A 1 176 ? 18.954 -15.966 -22.651 1.00 87.50 176 ASP A O 1
ATOM 1372 N N . PRO A 1 177 ? 20.890 -16.757 -21.813 1.00 90.31 177 PRO A N 1
ATOM 1373 C CA . PRO A 1 177 ? 21.735 -15.845 -22.576 1.00 90.31 177 PRO A CA 1
ATOM 1374 C C . PRO A 1 177 ? 21.379 -15.772 -24.070 1.00 90.31 177 PRO A C 1
ATOM 1376 O O . PRO A 1 177 ? 21.462 -14.691 -24.656 1.00 90.31 177 PRO A O 1
ATOM 1379 N N . LYS A 1 178 ? 20.925 -16.878 -24.678 1.00 92.69 178 LYS A N 1
ATOM 1380 C CA . LYS A 1 178 ? 20.521 -16.949 -26.093 1.00 92.69 178 LYS A CA 1
ATOM 1381 C C . LYS A 1 178 ? 19.250 -16.163 -26.424 1.00 92.69 178 LYS A C 1
ATOM 1383 O O . LYS A 1 178 ? 19.064 -15.752 -27.573 1.00 92.69 178 LYS A O 1
ATOM 1388 N N . GLU A 1 179 ? 18.368 -15.965 -25.451 1.00 90.25 179 GLU A N 1
ATOM 1389 C CA . GLU A 1 179 ? 17.086 -15.269 -25.619 1.00 90.25 179 GLU A CA 1
ATOM 1390 C C . GLU A 1 179 ? 17.116 -13.830 -25.101 1.00 90.25 179 GLU A C 1
ATOM 1392 O O . GLU A 1 179 ? 16.281 -13.017 -25.497 1.00 90.25 179 GLU A O 1
ATOM 1397 N N . MET A 1 180 ? 18.121 -13.482 -24.292 1.00 90.44 180 MET A N 1
ATOM 1398 C CA . MET A 1 180 ? 18.258 -12.178 -23.637 1.00 90.44 180 MET A CA 1
ATOM 1399 C C . MET A 1 180 ? 18.120 -10.979 -24.592 1.00 90.44 180 MET A C 1
ATOM 1401 O O . MET A 1 180 ? 17.554 -9.954 -24.218 1.00 90.44 180 MET A O 1
ATOM 1405 N N . PHE A 1 181 ? 18.645 -11.073 -25.818 1.00 93.00 181 PHE A N 1
ATOM 1406 C CA . PHE A 1 181 ? 18.569 -9.982 -26.800 1.00 93.00 181 PHE A CA 1
ATOM 1407 C C . PHE A 1 181 ? 17.317 -10.018 -27.689 1.00 93.00 181 PHE A C 1
ATOM 1409 O O . PHE A 1 181 ? 17.110 -9.088 -28.469 1.00 93.00 181 PHE A O 1
ATOM 1416 N N . LYS A 1 182 ? 16.488 -11.062 -27.581 1.00 92.25 182 LYS A N 1
ATOM 1417 C CA . LYS A 1 182 ? 15.237 -11.218 -28.341 1.00 92.25 182 LYS A CA 1
ATOM 1418 C C . LYS A 1 182 ? 14.019 -10.716 -27.562 1.00 92.25 182 LYS A C 1
ATOM 1420 O O . LYS A 1 182 ? 13.040 -10.303 -28.179 1.00 92.25 182 LYS A O 1
ATOM 1425 N N . THR A 1 183 ? 14.082 -10.728 -26.232 1.00 87.50 183 THR A N 1
ATOM 1426 C CA . THR A 1 183 ? 12.977 -10.357 -25.338 1.00 87.50 183 THR A CA 1
ATOM 1427 C C . THR A 1 183 ? 13.255 -9.061 -24.561 1.00 87.50 183 THR A C 1
ATOM 1429 O O . THR A 1 183 ? 14.364 -8.516 -24.555 1.00 87.50 183 THR A O 1
ATOM 1432 N N . GLY A 1 184 ? 12.212 -8.510 -23.931 1.00 85.06 184 GLY A N 1
ATOM 1433 C CA . GLY A 1 184 ? 12.312 -7.373 -23.013 1.00 85.06 184 GLY A CA 1
ATOM 1434 C C . GLY A 1 184 ? 12.840 -6.086 -23.658 1.00 85.06 184 GLY A C 1
ATOM 1435 O O . GLY A 1 184 ? 12.387 -5.654 -24.713 1.00 85.06 184 GLY A O 1
ATOM 1436 N N . VAL A 1 185 ? 13.823 -5.449 -23.013 1.00 84.06 185 VAL A N 1
ATOM 1437 C CA . VAL A 1 185 ? 14.331 -4.108 -23.382 1.00 84.06 185 VAL A CA 1
ATOM 1438 C C . VAL A 1 185 ? 15.063 -4.082 -24.737 1.00 84.06 185 VAL A C 1
ATOM 1440 O O . VAL A 1 185 ? 15.291 -3.003 -25.303 1.00 84.06 185 VAL A O 1
ATOM 1443 N N . TYR A 1 186 ? 15.468 -5.243 -25.255 1.00 90.12 186 TYR A N 1
ATOM 1444 C CA . TYR A 1 186 ? 16.180 -5.376 -26.531 1.00 90.12 186 TYR A CA 1
ATOM 1445 C C . TYR A 1 186 ? 15.287 -5.826 -27.688 1.00 90.12 186 TYR A C 1
ATOM 1447 O O . TYR A 1 186 ? 15.735 -5.814 -28.836 1.00 90.12 186 TYR A O 1
ATOM 1455 N N . GLN A 1 187 ? 14.025 -6.155 -27.407 1.00 90.88 187 GLN A N 1
ATOM 1456 C CA . GLN A 1 187 ? 13.072 -6.566 -28.424 1.00 90.88 187 GLN A CA 1
ATOM 1457 C C . GLN A 1 187 ? 12.924 -5.477 -29.498 1.00 90.88 187 GLN A C 1
ATOM 1459 O O . GLN A 1 187 ? 12.721 -4.301 -29.196 1.00 90.88 187 GLN A O 1
ATOM 1464 N N . GLY A 1 188 ? 13.085 -5.873 -30.762 1.00 92.19 188 GLY A N 1
ATOM 1465 C CA . GLY A 1 188 ? 12.983 -4.976 -31.917 1.00 92.19 188 GLY A CA 1
ATOM 1466 C C . GLY A 1 188 ? 14.205 -4.091 -32.188 1.00 92.19 188 GLY A C 1
ATOM 1467 O O . GLY A 1 188 ? 14.168 -3.318 -33.136 1.00 92.19 188 GLY A O 1
ATOM 1468 N N . LYS A 1 189 ? 15.296 -4.185 -31.409 1.00 94.88 189 LYS A N 1
ATOM 1469 C CA . LYS A 1 189 ? 16.528 -3.401 -31.661 1.00 94.88 189 LYS A CA 1
ATOM 1470 C C . LYS A 1 189 ? 17.511 -4.065 -32.618 1.00 94.88 189 LYS A C 1
ATOM 1472 O O . LYS A 1 189 ? 18.385 -3.386 -33.154 1.00 94.88 189 LYS A O 1
ATOM 1477 N N . TYR A 1 190 ? 17.383 -5.372 -32.807 1.00 96.75 190 TYR A N 1
ATOM 1478 C CA . TYR A 1 190 ? 18.293 -6.185 -33.603 1.00 96.75 190 TYR A CA 1
ATOM 1479 C C . TYR A 1 190 ? 17.490 -7.080 -34.541 1.00 96.75 190 TYR A C 1
ATOM 1481 O O . TYR A 1 190 ? 16.439 -7.592 -34.153 1.00 96.75 190 TYR A O 1
ATOM 1489 N N . SER A 1 191 ? 17.978 -7.244 -35.769 1.00 94.94 191 SER A N 1
ATOM 1490 C CA . SER A 1 191 ? 17.276 -7.973 -36.836 1.00 94.94 191 SER A CA 1
ATOM 1491 C C . SER A 1 191 ? 17.848 -9.372 -37.082 1.00 94.94 191 SER A C 1
ATOM 1493 O O . SER A 1 191 ? 17.095 -10.298 -37.372 1.00 94.94 191 SER A O 1
ATOM 1495 N N . ALA A 1 192 ? 19.161 -9.553 -36.914 1.00 95.00 192 ALA A N 1
ATOM 1496 C CA . ALA A 1 192 ? 19.848 -10.827 -37.111 1.00 95.00 192 ALA A CA 1
ATOM 1497 C C . ALA A 1 192 ? 20.668 -11.216 -35.878 1.00 95.00 192 ALA A C 1
ATOM 1499 O O . ALA A 1 192 ? 21.303 -10.366 -35.250 1.00 95.00 192 ALA A O 1
ATOM 1500 N N . PHE A 1 193 ? 20.688 -12.511 -35.562 1.00 95.94 193 PHE A N 1
ATOM 1501 C CA . PHE A 1 193 ? 21.385 -13.085 -34.410 1.00 95.94 193 PHE A CA 1
ATOM 1502 C C . PHE A 1 193 ? 22.215 -14.291 -34.853 1.00 95.94 193 PHE A C 1
ATOM 1504 O O . PHE A 1 193 ? 21.828 -15.000 -35.779 1.00 95.94 193 PHE A O 1
ATOM 1511 N N . ASN A 1 194 ? 23.341 -14.539 -34.190 1.00 94.12 194 ASN A N 1
ATOM 1512 C CA . ASN A 1 194 ? 24.134 -15.748 -34.411 1.00 94.12 194 ASN A CA 1
ATOM 1513 C C . ASN A 1 194 ? 23.551 -16.966 -33.657 1.00 94.12 194 ASN A C 1
ATOM 1515 O O . ASN A 1 194 ? 22.602 -16.840 -32.882 1.00 94.12 194 ASN A O 1
ATOM 1519 N N . GLU A 1 195 ? 24.151 -18.147 -33.836 1.00 92.12 195 GLU A N 1
ATOM 1520 C CA . GLU A 1 195 ? 23.749 -19.393 -33.148 1.00 92.12 195 GLU A CA 1
ATOM 1521 C C . GLU A 1 195 ? 23.840 -19.306 -31.613 1.00 92.12 195 GLU A C 1
ATOM 1523 O O . GLU A 1 195 ? 23.121 -19.994 -30.888 1.00 92.12 195 GLU A O 1
ATOM 1528 N N . GLY A 1 196 ? 24.698 -18.420 -31.104 1.00 88.81 196 GLY A N 1
ATOM 1529 C CA . GLY A 1 196 ? 24.818 -18.110 -29.680 1.00 88.81 196 GLY A CA 1
ATOM 1530 C C . GLY A 1 196 ? 23.784 -17.105 -29.159 1.00 88.81 196 GLY A C 1
ATOM 1531 O O . GLY A 1 196 ? 23.825 -16.777 -27.979 1.00 88.81 196 GLY A O 1
ATOM 1532 N N . GLY A 1 197 ? 22.882 -16.592 -30.005 1.00 90.38 197 GLY A N 1
ATOM 1533 C CA . GLY A 1 197 ? 21.899 -15.561 -29.648 1.00 90.38 197 GLY A CA 1
ATOM 1534 C C . GLY A 1 197 ? 22.459 -14.134 -29.554 1.00 90.38 197 GLY A C 1
ATOM 1535 O O . GLY A 1 197 ? 21.775 -13.230 -29.079 1.00 90.38 197 GLY A O 1
ATOM 1536 N N . PHE A 1 198 ? 23.689 -13.900 -30.014 1.00 94.00 198 PHE A N 1
ATOM 1537 C CA . PHE A 1 198 ? 24.324 -12.583 -30.052 1.00 94.00 198 PHE A CA 1
ATOM 1538 C C . PHE A 1 198 ? 23.892 -11.796 -31.303 1.00 94.00 198 PHE A C 1
ATOM 1540 O O . PHE A 1 198 ? 23.917 -12.355 -32.404 1.00 94.00 198 PHE A O 1
ATOM 1547 N N . PRO A 1 199 ? 23.525 -10.509 -31.175 1.00 95.62 199 PRO A N 1
ATOM 1548 C CA . PRO A 1 199 ? 23.059 -9.707 -32.302 1.00 95.62 199 PRO A CA 1
ATOM 1549 C C . PRO A 1 199 ? 24.196 -9.396 -33.288 1.00 95.62 199 PRO A C 1
ATOM 1551 O O . PRO A 1 199 ? 25.304 -9.038 -32.886 1.00 95.62 199 PRO A O 1
ATOM 1554 N N . LEU A 1 200 ? 23.903 -9.525 -34.583 1.00 94.44 200 LEU A N 1
ATOM 1555 C CA . LEU A 1 200 ? 24.808 -9.230 -35.700 1.00 94.44 200 LEU A CA 1
ATOM 1556 C C . LEU A 1 200 ? 24.479 -7.880 -36.351 1.00 94.44 200 LEU A C 1
ATOM 1558 O O . LEU A 1 200 ? 25.382 -7.093 -36.623 1.00 94.44 200 LEU A O 1
ATOM 1562 N N . LEU A 1 201 ? 23.187 -7.603 -36.544 1.00 95.50 201 LEU A N 1
ATOM 1563 C CA . LEU A 1 201 ? 22.680 -6.416 -37.234 1.00 95.50 201 LEU A CA 1
ATOM 1564 C C . LEU A 1 201 ? 21.695 -5.642 -36.354 1.00 95.50 201 LEU A C 1
ATOM 1566 O O . LEU A 1 201 ? 20.964 -6.225 -35.546 1.00 95.50 201 LEU A O 1
ATOM 1570 N N . LEU A 1 202 ? 21.651 -4.325 -36.538 1.00 95.69 202 LEU A N 1
ATOM 1571 C CA . LEU A 1 202 ? 20.637 -3.444 -35.954 1.00 95.69 202 LEU A CA 1
ATOM 1572 C C . LEU A 1 202 ? 19.265 -3.667 -36.613 1.00 95.69 202 LEU A C 1
ATOM 1574 O O . LEU A 1 202 ? 19.154 -4.335 -37.642 1.00 95.69 202 LEU A O 1
ATOM 1578 N N . ALA A 1 203 ? 18.210 -3.102 -36.024 1.00 95.56 203 ALA A N 1
ATOM 1579 C CA . ALA A 1 203 ? 16.846 -3.148 -36.562 1.00 95.56 203 ALA A CA 1
ATOM 1580 C C . ALA A 1 203 ? 16.769 -2.672 -38.024 1.00 95.56 203 ALA A C 1
ATOM 1582 O O . ALA A 1 203 ? 16.070 -3.276 -38.831 1.00 95.56 203 ALA A O 1
ATOM 1583 N N . ASP A 1 204 ? 17.571 -1.663 -38.367 1.00 92.31 204 ASP A N 1
ATOM 1584 C CA . ASP A 1 204 ? 17.624 -1.057 -39.702 1.00 92.31 204 ASP A CA 1
ATOM 1585 C C . ASP A 1 204 ? 18.440 -1.883 -40.717 1.00 92.31 204 ASP A C 1
ATOM 1587 O O . ASP A 1 204 ? 18.649 -1.453 -41.848 1.00 92.31 204 ASP A O 1
ATOM 1591 N N . GLY A 1 205 ? 18.967 -3.045 -40.312 1.00 93.38 205 GLY A N 1
ATOM 1592 C CA . GLY A 1 205 ? 19.819 -3.902 -41.144 1.00 93.38 205 GLY A CA 1
ATOM 1593 C C . GLY A 1 205 ? 21.273 -3.431 -41.267 1.00 93.38 205 GLY A C 1
ATOM 1594 O O . GLY A 1 205 ? 22.046 -4.042 -41.998 1.00 93.38 205 GLY A O 1
ATOM 1595 N N . SER A 1 206 ? 21.662 -2.369 -40.556 1.00 93.94 206 SER A N 1
ATOM 1596 C CA . SER A 1 206 ? 23.045 -1.881 -40.516 1.00 93.94 206 SER A CA 1
ATOM 1597 C C . SER A 1 206 ? 23.921 -2.662 -39.531 1.00 93.94 206 SER A C 1
ATOM 1599 O O . SER A 1 206 ? 23.443 -3.191 -38.520 1.00 93.94 206 SER A O 1
ATOM 1601 N N . ASP A 1 207 ? 25.224 -2.707 -39.818 1.00 94.88 207 ASP A N 1
ATOM 1602 C CA . ASP A 1 207 ? 26.218 -3.337 -38.949 1.00 94.88 207 ASP A CA 1
ATOM 1603 C C . ASP A 1 207 ? 26.329 -2.617 -37.601 1.00 94.88 207 ASP A C 1
ATOM 1605 O O . ASP A 1 207 ? 26.386 -1.385 -37.514 1.00 94.88 207 ASP A O 1
ATOM 1609 N N . ILE A 1 208 ? 26.424 -3.398 -36.523 1.00 93.94 208 ILE A N 1
ATOM 1610 C CA . ILE A 1 208 ? 26.561 -2.852 -35.173 1.00 93.94 208 ILE A CA 1
ATOM 1611 C C . ILE A 1 208 ? 27.943 -2.181 -35.026 1.00 93.94 208 ILE A C 1
ATOM 1613 O O . ILE A 1 208 ? 28.977 -2.830 -35.218 1.00 93.94 208 ILE A O 1
ATOM 1617 N N . PRO A 1 209 ? 28.017 -0.906 -34.594 1.00 95.31 209 PRO A N 1
ATOM 1618 C CA . PRO A 1 209 ? 29.287 -0.227 -34.363 1.00 95.31 209 PRO 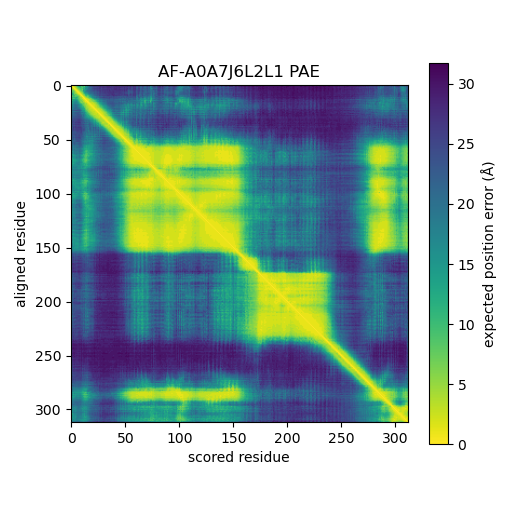A CA 1
ATOM 1619 C C . PRO A 1 209 ? 30.176 -0.980 -33.366 1.00 95.31 209 PRO A C 1
ATOM 1621 O O . PRO A 1 209 ? 29.715 -1.414 -32.308 1.00 95.31 209 PRO A O 1
ATOM 1624 N N . LYS A 1 210 ? 31.490 -1.048 -33.624 1.00 93.19 210 LYS A N 1
ATOM 1625 C CA . LYS A 1 210 ? 32.466 -1.765 -32.769 1.00 93.19 210 LYS A CA 1
ATOM 1626 C C . LYS A 1 210 ? 32.394 -1.373 -31.283 1.00 93.19 210 LYS A C 1
ATOM 1628 O O . LYS A 1 210 ? 32.600 -2.206 -30.399 1.00 93.19 210 LYS A O 1
ATOM 1633 N N . SER A 1 211 ? 32.071 -0.111 -30.993 1.00 92.06 211 SER A N 1
ATOM 1634 C CA . SER A 1 211 ? 31.887 0.392 -29.625 1.00 92.06 211 SER A CA 1
ATOM 1635 C C . SER A 1 211 ? 30.653 -0.199 -28.929 1.00 92.06 211 SER A C 1
ATOM 1637 O O . SER A 1 211 ? 30.690 -0.435 -27.719 1.00 92.06 211 SER A O 1
ATOM 1639 N N . GLN A 1 212 ? 29.578 -0.467 -29.674 1.00 92.56 212 GLN A N 1
ATOM 1640 C CA . GLN A 1 212 ? 28.368 -1.122 -29.182 1.00 92.56 212 GLN A CA 1
ATOM 1641 C C . GLN A 1 212 ? 28.574 -2.630 -29.039 1.00 92.56 212 GLN A C 1
ATOM 1643 O O . GLN A 1 212 ? 28.206 -3.172 -27.998 1.00 92.56 212 GLN A O 1
ATOM 1648 N N . VAL A 1 213 ? 29.257 -3.280 -29.990 1.00 94.75 213 VAL A N 1
ATOM 1649 C CA . VAL A 1 213 ? 29.603 -4.713 -29.905 1.00 94.75 213 VAL A CA 1
ATOM 1650 C C . VAL A 1 213 ? 30.311 -5.016 -28.586 1.00 94.75 213 VAL A C 1
ATOM 1652 O O . VAL A 1 213 ? 29.863 -5.871 -27.830 1.00 94.75 213 VAL A O 1
ATOM 1655 N N . LYS A 1 214 ? 31.341 -4.238 -28.223 1.00 94.50 214 LYS A N 1
ATOM 1656 C CA . LYS A 1 214 ? 32.080 -4.434 -26.962 1.00 94.50 214 LYS A CA 1
ATOM 1657 C C . LYS A 1 214 ? 31.192 -4.314 -25.715 1.00 94.50 214 LYS A C 1
ATOM 1659 O O . LYS A 1 214 ? 31.405 -5.030 -24.736 1.00 94.50 214 LYS A O 1
ATOM 1664 N N . LYS A 1 215 ? 30.204 -3.411 -25.730 1.00 92.25 215 LYS A N 1
ATOM 1665 C CA . LYS A 1 215 ? 29.237 -3.267 -24.627 1.00 92.25 215 LYS A CA 1
ATOM 1666 C C . LYS A 1 215 ? 28.311 -4.482 -24.553 1.00 92.25 215 LYS A C 1
ATOM 1668 O O . LYS A 1 215 ? 28.134 -5.024 -23.465 1.00 92.25 215 LYS A O 1
ATOM 1673 N N . LEU A 1 216 ? 27.784 -4.928 -25.691 1.00 93.06 216 LEU A N 1
ATOM 1674 C CA . LEU A 1 216 ? 26.899 -6.091 -25.784 1.00 93.06 216 LEU A CA 1
ATOM 1675 C C . LEU A 1 216 ? 27.613 -7.378 -25.367 1.00 93.06 216 LEU A C 1
ATOM 1677 O O . LEU A 1 216 ? 27.058 -8.144 -24.588 1.00 93.06 216 LEU A O 1
ATOM 1681 N N . THR A 1 217 ? 28.876 -7.571 -25.761 1.00 94.69 217 THR A N 1
ATOM 1682 C CA . THR A 1 217 ? 29.695 -8.713 -25.319 1.00 94.69 217 THR A CA 1
ATOM 1683 C C . THR A 1 217 ? 29.844 -8.746 -23.800 1.00 94.69 217 THR A C 1
ATOM 1685 O O . THR A 1 217 ? 29.710 -9.804 -23.191 1.00 94.69 217 THR A O 1
ATOM 1688 N N . LYS A 1 218 ? 30.075 -7.591 -23.160 1.00 94.56 218 LYS A N 1
ATOM 1689 C CA . LYS A 1 218 ? 30.201 -7.516 -21.697 1.00 94.56 218 LYS A CA 1
ATOM 1690 C C . LYS A 1 218 ? 28.886 -7.851 -20.986 1.00 94.56 218 LYS A C 1
ATOM 1692 O O . LYS A 1 218 ? 28.915 -8.510 -19.950 1.00 94.56 218 LYS A O 1
ATOM 1697 N N . ILE A 1 219 ? 27.756 -7.401 -21.534 1.00 90.00 219 ILE A N 1
ATOM 1698 C CA . ILE A 1 219 ? 26.417 -7.712 -21.010 1.00 90.00 219 ILE A CA 1
ATOM 1699 C C . ILE A 1 219 ? 26.132 -9.214 -21.155 1.00 90.00 219 ILE A C 1
ATOM 1701 O O . ILE A 1 219 ? 25.765 -9.856 -20.174 1.00 90.00 219 ILE A O 1
ATOM 1705 N N . PHE A 1 220 ? 26.400 -9.785 -22.331 1.00 93.25 220 PHE A N 1
ATOM 1706 C CA . PHE A 1 220 ? 26.203 -11.207 -22.619 1.00 93.25 220 PHE A CA 1
ATOM 1707 C C . PHE A 1 220 ? 27.037 -12.112 -21.699 1.00 93.25 220 PHE A C 1
ATOM 1709 O O . PHE A 1 220 ? 26.500 -13.015 -21.066 1.00 93.25 220 PHE A O 1
ATOM 1716 N N . GLN A 1 221 ? 28.331 -11.818 -21.524 1.00 93.44 221 GLN A N 1
ATOM 1717 C CA . GLN A 1 221 ? 29.205 -12.576 -20.617 1.00 93.44 221 GLN A CA 1
ATOM 1718 C C . GLN A 1 221 ? 28.767 -12.488 -19.150 1.00 93.44 221 GLN A C 1
ATOM 1720 O O . GLN A 1 221 ? 28.928 -13.446 -18.394 1.00 93.44 221 GLN A O 1
ATOM 1725 N N . ALA A 1 222 ? 28.241 -11.338 -18.717 1.00 89.88 222 ALA A N 1
ATOM 1726 C CA . ALA A 1 222 ? 27.725 -11.189 -17.361 1.00 89.88 222 ALA A CA 1
ATOM 1727 C C . ALA A 1 222 ? 26.485 -12.068 -17.139 1.00 89.88 222 ALA A C 1
ATOM 1729 O O . ALA A 1 222 ? 26.396 -12.728 -16.104 1.00 89.88 222 ALA A O 1
ATOM 1730 N N . GLN A 1 223 ? 25.575 -12.122 -18.116 1.00 89.06 223 GLN A N 1
ATOM 1731 C CA . GLN A 1 223 ? 24.395 -12.984 -18.059 1.00 89.06 223 GLN A CA 1
ATOM 1732 C C . GLN A 1 223 ? 24.769 -14.469 -18.117 1.00 89.06 223 GLN A C 1
ATOM 1734 O O . GLN A 1 223 ? 24.267 -15.250 -17.317 1.00 89.06 223 GLN A O 1
ATOM 1739 N N . GLU A 1 224 ? 25.711 -14.861 -18.978 1.00 91.44 224 GLU A N 1
ATOM 1740 C CA . GLU A 1 224 ? 26.191 -16.246 -19.072 1.00 91.44 224 GLU A CA 1
ATOM 1741 C C . GLU A 1 224 ? 26.786 -16.741 -17.744 1.00 91.44 224 GLU A C 1
ATOM 1743 O O . GLU A 1 224 ? 26.552 -17.877 -17.333 1.00 91.44 224 GLU A O 1
ATOM 1748 N N . ARG A 1 225 ? 27.517 -15.878 -17.024 1.00 90.50 225 ARG A N 1
ATOM 1749 C CA . ARG A 1 225 ? 28.032 -16.197 -15.682 1.00 90.50 225 ARG A CA 1
ATOM 1750 C C . ARG A 1 225 ? 26.913 -16.385 -14.662 1.00 90.50 225 ARG A C 1
ATOM 1752 O O . ARG A 1 225 ? 26.988 -17.326 -13.879 1.00 90.50 225 ARG A O 1
ATOM 1759 N N . LYS A 1 226 ? 25.894 -15.517 -14.675 1.00 85.69 226 LYS A N 1
ATOM 1760 C CA . LYS A 1 226 ? 24.717 -15.651 -13.800 1.00 85.69 226 LYS A CA 1
ATOM 1761 C C . LYS A 1 226 ? 23.956 -16.950 -14.094 1.00 85.69 226 LYS A C 1
ATOM 1763 O O . LYS A 1 226 ? 23.646 -17.685 -13.166 1.00 85.69 226 LYS A O 1
ATOM 1768 N N . TRP A 1 227 ? 23.732 -17.260 -15.372 1.00 89.00 227 TRP A N 1
ATOM 1769 C CA . TRP A 1 227 ? 23.046 -18.479 -15.808 1.00 89.00 227 TRP A CA 1
ATOM 1770 C C . TRP A 1 227 ? 23.794 -19.746 -15.382 1.00 89.00 227 TRP A C 1
ATOM 1772 O O . TRP A 1 227 ? 23.216 -20.631 -14.760 1.00 89.00 227 TRP A O 1
ATOM 1782 N N . LYS A 1 228 ? 25.110 -19.810 -15.629 1.00 89.44 228 LYS A N 1
ATOM 1783 C CA . LYS A 1 228 ? 25.946 -20.951 -15.215 1.00 89.44 228 LYS A CA 1
ATOM 1784 C C . LYS A 1 228 ? 25.996 -21.132 -13.697 1.00 89.44 228 LYS A C 1
ATOM 1786 O O . LYS A 1 228 ? 26.059 -22.267 -13.232 1.00 89.44 228 LYS A O 1
ATOM 1791 N N . ALA A 1 229 ? 25.993 -20.040 -12.929 1.00 86.25 229 ALA A N 1
ATOM 1792 C CA . ALA A 1 229 ? 25.927 -20.113 -11.471 1.00 86.25 229 ALA A CA 1
ATOM 1793 C C . ALA A 1 229 ? 24.595 -20.727 -11.009 1.00 86.25 229 ALA A C 1
ATOM 1795 O O . ALA A 1 229 ? 24.609 -21.677 -10.231 1.00 86.25 229 ALA A O 1
ATOM 1796 N N . ALA A 1 230 ? 23.473 -20.274 -11.576 1.00 83.44 230 ALA A N 1
ATOM 1797 C CA . ALA A 1 230 ? 22.151 -20.809 -11.264 1.00 83.44 230 ALA A CA 1
ATOM 1798 C C . ALA A 1 230 ? 21.980 -22.284 -11.683 1.00 83.44 230 ALA A C 1
ATOM 1800 O O . ALA A 1 230 ? 21.440 -23.081 -10.920 1.00 83.44 230 ALA A O 1
ATOM 1801 N N . GLU A 1 231 ? 22.500 -22.694 -12.848 1.00 85.56 231 GLU A N 1
ATOM 1802 C CA . GLU A 1 231 ? 22.501 -24.110 -13.259 1.00 85.56 231 GLU A CA 1
ATOM 1803 C C . GLU A 1 231 ? 23.294 -25.004 -12.301 1.00 85.56 231 GLU A C 1
ATOM 1805 O O . GLU A 1 231 ? 22.933 -26.163 -12.083 1.00 85.56 231 GLU A O 1
ATOM 1810 N N . LYS A 1 232 ? 24.398 -24.491 -11.747 1.00 83.75 232 LYS A N 1
ATOM 1811 C CA . LYS A 1 232 ? 25.216 -25.232 -10.787 1.00 83.75 232 LYS A CA 1
ATOM 1812 C C . LYS A 1 232 ? 24.483 -25.393 -9.454 1.00 83.75 232 LYS A C 1
ATOM 1814 O O . LYS A 1 232 ? 24.411 -26.504 -8.936 1.00 83.75 232 LYS A O 1
ATOM 1819 N N . GLU A 1 233 ? 23.872 -24.323 -8.954 1.00 75.88 233 GLU A N 1
ATOM 1820 C CA . GLU A 1 233 ? 23.082 -24.342 -7.715 1.00 75.88 233 GLU A CA 1
ATOM 1821 C C . GLU A 1 233 ? 21.845 -25.254 -7.817 1.00 75.88 233 GLU A C 1
ATOM 1823 O O . GLU A 1 233 ? 21.534 -25.982 -6.870 1.00 75.88 233 GLU A O 1
ATOM 1828 N N . GLY A 1 234 ? 21.192 -25.309 -8.983 1.00 70.88 234 GLY A N 1
ATOM 1829 C CA . GLY A 1 234 ? 20.088 -26.240 -9.253 1.00 70.88 234 GLY A CA 1
ATOM 1830 C C . GLY A 1 234 ? 20.501 -27.721 -9.295 1.00 70.88 234 GLY A C 1
ATOM 1831 O O . GLY A 1 234 ? 19.700 -28.601 -8.985 1.00 70.88 234 GLY A O 1
ATOM 1832 N N . LYS A 1 235 ? 21.759 -28.030 -9.640 1.00 66.94 235 LYS A N 1
ATOM 1833 C CA . LYS A 1 235 ? 22.290 -29.409 -9.629 1.00 66.94 235 LYS A CA 1
ATOM 1834 C C . LYS A 1 235 ? 22.744 -29.850 -8.238 1.00 66.94 235 LYS A C 1
ATOM 1836 O O . LYS A 1 235 ? 22.511 -30.997 -7.859 1.00 66.94 235 LYS A O 1
ATOM 1841 N N . ASP A 1 236 ? 23.341 -28.946 -7.465 1.00 64.00 236 ASP A N 1
ATOM 1842 C CA . ASP A 1 236 ? 23.829 -29.241 -6.111 1.00 64.00 236 ASP A CA 1
ATOM 1843 C C . ASP A 1 236 ? 22.682 -29.460 -5.106 1.00 64.00 236 ASP A C 1
ATOM 1845 O O . ASP A 1 236 ? 22.805 -30.258 -4.173 1.00 64.00 236 ASP A O 1
ATOM 1849 N N . SER A 1 237 ? 21.538 -28.807 -5.321 1.00 55.41 237 SER A N 1
ATOM 1850 C CA . SER A 1 237 ? 20.320 -28.997 -4.521 1.00 55.41 237 SER A CA 1
ATOM 1851 C C . SER A 1 237 ? 19.641 -30.349 -4.778 1.00 55.41 237 SER A C 1
ATOM 1853 O O . SER A 1 237 ? 19.098 -30.942 -3.847 1.00 55.41 237 SER A O 1
ATOM 1855 N N . ASN A 1 238 ? 19.759 -30.906 -5.986 1.00 51.44 238 ASN A N 1
ATOM 1856 C CA . ASN A 1 238 ? 19.177 -32.209 -6.320 1.00 51.44 238 ASN A CA 1
ATOM 1857 C C . ASN A 1 238 ? 20.013 -33.402 -5.800 1.00 51.44 238 ASN A C 1
ATOM 1859 O O . ASN A 1 238 ? 19.499 -34.506 -5.653 1.00 51.44 238 ASN A O 1
ATOM 1863 N N . ASN A 1 239 ? 21.295 -33.191 -5.472 1.00 52.81 239 ASN A N 1
ATOM 1864 C CA . ASN A 1 239 ? 22.205 -34.258 -5.026 1.00 52.81 239 ASN A CA 1
ATOM 1865 C C . ASN A 1 239 ? 22.322 -34.388 -3.490 1.00 52.81 239 ASN A C 1
ATOM 1867 O O . ASN A 1 239 ? 22.947 -35.318 -2.988 1.00 52.81 239 ASN A O 1
ATOM 1871 N N . LYS A 1 240 ? 21.719 -33.472 -2.718 1.00 47.66 240 LYS A N 1
ATOM 1872 C CA . LYS A 1 240 ? 21.694 -33.518 -1.238 1.00 47.66 240 LYS A CA 1
ATOM 1873 C C . LYS A 1 240 ? 20.414 -34.127 -0.647 1.00 47.66 240 LYS A C 1
ATOM 1875 O O . LYS A 1 240 ? 20.271 -34.180 0.571 1.00 47.66 240 LYS A O 1
ATOM 1880 N N . GLY A 1 241 ? 19.506 -34.624 -1.487 1.00 42.19 241 GLY A N 1
ATOM 1881 C CA . GLY A 1 241 ? 18.203 -35.1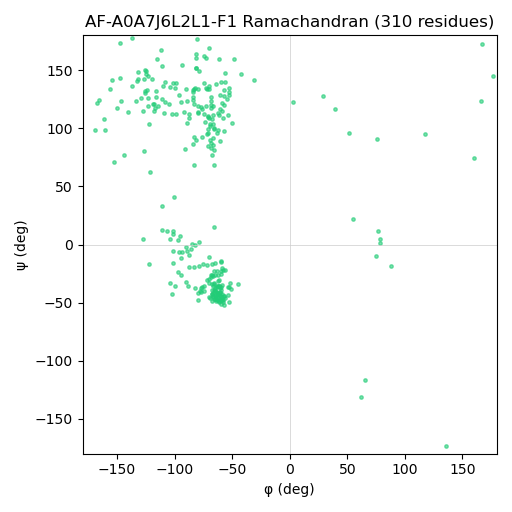66 -1.094 1.00 42.19 241 GLY A CA 1
ATOM 1882 C C . GLY A 1 241 ? 18.112 -36.694 -1.020 1.00 42.19 241 GLY A C 1
ATOM 1883 O O . GLY A 1 241 ? 17.111 -37.243 -1.464 1.00 42.19 241 GLY A O 1
ATOM 1884 N N . HIS A 1 242 ? 19.113 -37.416 -0.500 1.00 38.44 242 HIS A N 1
ATOM 1885 C CA . HIS A 1 242 ? 18.912 -38.833 -0.145 1.00 38.44 242 HIS A CA 1
ATOM 1886 C C . HIS A 1 242 ? 19.834 -39.314 0.983 1.00 38.44 242 HIS A C 1
ATOM 1888 O O . HIS A 1 242 ? 20.753 -40.100 0.784 1.00 38.44 242 HIS A O 1
ATOM 1894 N N . HIS A 1 243 ? 19.572 -38.842 2.200 1.00 41.09 243 HIS A N 1
ATOM 1895 C CA . HIS A 1 243 ? 19.978 -39.553 3.412 1.00 41.09 243 HIS A CA 1
ATOM 1896 C C . HIS A 1 243 ? 18.891 -39.365 4.476 1.00 41.09 243 HIS A C 1
ATOM 1898 O O . HIS A 1 243 ? 19.004 -38.545 5.381 1.00 41.09 243 HIS A O 1
ATOM 1904 N N . ILE A 1 244 ? 17.786 -40.101 4.326 1.00 42.50 244 ILE A N 1
ATOM 1905 C CA . ILE A 1 244 ? 16.798 -40.247 5.397 1.00 42.50 244 ILE A CA 1
ATOM 1906 C C . ILE A 1 244 ? 17.249 -41.431 6.249 1.00 42.50 244 ILE A C 1
ATOM 1908 O O . ILE A 1 244 ? 17.206 -42.581 5.813 1.00 42.50 244 ILE A O 1
ATOM 1912 N N . ASN A 1 245 ? 17.713 -41.115 7.459 1.00 36.78 245 ASN A N 1
ATOM 1913 C CA . ASN A 1 245 ? 17.897 -42.077 8.535 1.00 36.78 245 ASN A CA 1
ATOM 1914 C C . ASN A 1 245 ? 16.549 -42.735 8.833 1.00 36.78 245 ASN A C 1
ATOM 1916 O O . ASN A 1 245 ? 15.593 -42.084 9.251 1.00 36.78 245 ASN A O 1
ATOM 1920 N N . LYS A 1 246 ? 16.488 -44.036 8.567 1.00 41.47 246 LYS A N 1
ATOM 1921 C CA . LYS A 1 246 ? 15.343 -44.897 8.814 1.00 41.47 246 LYS A CA 1
ATOM 1922 C C . LYS A 1 246 ? 15.504 -45.491 10.206 1.00 41.47 246 LYS A C 1
ATOM 1924 O O . LYS A 1 246 ? 16.010 -46.593 10.340 1.00 41.47 246 LYS A O 1
ATOM 1929 N N . ASP A 1 247 ? 15.114 -44.732 11.215 1.00 42.62 247 ASP A N 1
ATOM 1930 C CA . ASP A 1 247 ? 14.786 -45.285 12.523 1.00 42.62 247 ASP A CA 1
ATOM 1931 C C . ASP A 1 247 ? 13.965 -44.254 13.280 1.00 42.62 247 ASP A C 1
ATOM 1933 O O . ASP A 1 247 ? 14.485 -43.199 13.639 1.00 42.62 247 ASP A O 1
ATOM 1937 N N . SER A 1 248 ? 12.672 -44.534 13.440 1.00 38.00 248 SER A N 1
ATOM 1938 C CA . SER A 1 248 ? 11.870 -44.250 14.636 1.00 38.00 248 SER A CA 1
ATOM 1939 C C . SER A 1 248 ? 10.381 -44.399 14.322 1.00 38.00 248 SER A C 1
ATOM 1941 O O . SER A 1 248 ? 9.822 -43.685 13.491 1.00 38.00 248 SER A O 1
ATOM 1943 N N . THR A 1 249 ? 9.753 -45.276 15.104 1.00 33.38 249 THR A N 1
ATOM 1944 C CA . THR A 1 249 ? 8.350 -45.248 15.549 1.00 33.38 249 THR A CA 1
ATOM 1945 C C . THR A 1 249 ? 7.244 -45.635 14.566 1.00 33.38 249 THR A C 1
ATOM 1947 O O . THR A 1 249 ? 6.606 -44.818 13.907 1.00 33.38 249 THR A O 1
ATOM 1950 N N . GLU A 1 250 ? 6.948 -46.936 14.616 1.00 41.56 250 GLU A N 1
ATOM 1951 C CA . GLU A 1 250 ? 5.589 -47.469 14.695 1.00 41.56 250 GLU A CA 1
ATOM 1952 C C . GLU A 1 250 ? 4.741 -46.786 15.788 1.00 41.56 250 GLU A C 1
ATOM 1954 O O . GLU A 1 250 ? 5.270 -46.284 16.779 1.00 41.56 250 GLU A O 1
ATOM 1959 N N . ILE A 1 251 ? 3.420 -46.930 15.616 1.00 41.88 251 ILE A N 1
ATOM 1960 C CA . ILE A 1 251 ? 2.288 -46.756 16.546 1.00 41.88 251 ILE A CA 1
ATOM 1961 C C . ILE A 1 251 ? 1.352 -45.631 16.081 1.00 41.88 251 ILE A C 1
ATOM 1963 O O . ILE A 1 251 ? 1.553 -44.465 16.385 1.00 41.88 251 ILE A O 1
ATOM 1967 N N . ILE A 1 252 ? 0.290 -46.015 15.361 1.00 36.19 252 ILE A N 1
ATOM 1968 C CA . ILE A 1 252 ? -1.114 -45.772 15.740 1.00 36.19 252 ILE A CA 1
ATOM 1969 C C . ILE A 1 252 ? -2.014 -46.625 14.833 1.00 36.19 252 ILE A C 1
ATOM 1971 O O . ILE A 1 252 ? -1.990 -46.551 13.605 1.00 36.19 252 ILE A O 1
ATOM 1975 N N . SER A 1 253 ? -2.802 -47.473 15.490 1.00 36.50 253 SER A N 1
ATOM 1976 C CA . SER A 1 253 ? -3.875 -48.268 14.906 1.00 36.50 253 SER A CA 1
ATOM 1977 C C . SER A 1 253 ? -5.101 -47.413 14.587 1.00 36.50 253 SER A C 1
ATOM 1979 O O . SER A 1 253 ? -5.530 -46.607 15.403 1.00 36.50 253 SER A O 1
ATOM 1981 N N . LYS A 1 254 ? -5.681 -47.712 13.419 1.00 37.41 254 LYS A N 1
ATOM 1982 C CA . LYS A 1 254 ? -7.110 -47.942 13.138 1.00 37.41 254 LYS A CA 1
ATOM 1983 C C . LYS A 1 254 ? -8.126 -47.043 13.859 1.00 37.41 254 LYS A C 1
ATOM 1985 O O . LYS A 1 254 ? -8.390 -47.234 15.038 1.00 37.41 254 LYS A O 1
ATOM 1990 N N . ASN A 1 255 ? -8.872 -46.265 13.074 1.00 40.94 255 ASN A N 1
ATOM 1991 C CA . ASN A 1 255 ? -10.332 -46.381 13.068 1.00 40.94 255 ASN A CA 1
ATOM 1992 C C . ASN A 1 255 ? -10.930 -45.919 11.734 1.00 40.94 255 ASN A C 1
ATOM 1994 O O . ASN A 1 255 ? -10.452 -44.995 11.086 1.00 40.94 255 ASN A O 1
ATOM 1998 N N . HIS A 1 256 ? -11.955 -46.656 11.321 1.00 35.38 256 HIS A N 1
ATOM 1999 C CA . HIS A 1 256 ? -12.559 -46.692 9.999 1.00 35.38 256 HIS A CA 1
ATOM 2000 C C . HIS A 1 256 ? -14.066 -46.478 10.153 1.00 35.38 256 HIS A C 1
ATOM 2002 O O . HIS A 1 256 ? -14.696 -47.350 10.731 1.00 35.38 256 HIS A O 1
ATOM 2008 N N . VAL A 1 257 ? -14.619 -45.373 9.632 1.00 43.38 257 VAL A N 1
ATOM 2009 C CA . VAL A 1 257 ? -16.030 -45.172 9.205 1.00 43.38 257 VAL A CA 1
ATOM 2010 C C . VAL A 1 257 ? -15.999 -43.954 8.256 1.00 43.38 257 VAL A C 1
ATOM 2012 O O . VAL A 1 257 ? -15.618 -42.874 8.684 1.00 43.38 257 VAL A O 1
ATOM 2015 N N . ARG A 1 258 ? -15.987 -44.093 6.923 1.00 37.38 258 ARG A N 1
ATOM 2016 C CA . ARG A 1 258 ? -17.102 -44.260 5.963 1.00 37.38 258 ARG A CA 1
ATOM 2017 C C . ARG A 1 258 ? -18.213 -43.205 6.089 1.00 37.38 258 ARG A C 1
ATOM 2019 O O . ARG A 1 258 ? -19.178 -43.474 6.779 1.00 37.38 258 ARG A O 1
ATOM 2026 N N . GLU A 1 259 ? -18.160 -42.142 5.275 1.00 38.19 259 GLU A N 1
ATOM 2027 C CA . GLU A 1 259 ? -19.374 -41.611 4.633 1.00 38.19 259 GLU A CA 1
ATOM 2028 C C . GLU A 1 259 ? -19.101 -40.813 3.335 1.00 38.19 259 GLU A C 1
ATOM 2030 O O . GLU A 1 259 ? -18.161 -40.034 3.228 1.00 38.19 259 GLU A O 1
ATOM 2035 N N . GLU A 1 260 ? -19.922 -41.161 2.345 1.00 39.91 260 GLU A N 1
ATOM 2036 C CA . GLU A 1 260 ? -20.374 -40.561 1.080 1.00 39.91 260 GLU A CA 1
ATOM 2037 C C . GLU A 1 260 ? -19.553 -39.573 0.219 1.00 39.91 260 GLU A C 1
ATOM 2039 O O . GLU A 1 260 ? -19.134 -38.485 0.598 1.00 39.91 260 GLU A O 1
ATOM 2044 N N . ARG A 1 261 ? -19.469 -39.962 -1.065 1.00 40.09 261 ARG A N 1
ATOM 2045 C CA . ARG A 1 261 ? -18.960 -39.214 -2.219 1.00 40.09 261 ARG A CA 1
ATOM 2046 C C . ARG A 1 261 ? -20.042 -38.299 -2.808 1.00 40.09 261 ARG A C 1
ATOM 2048 O O . ARG A 1 261 ? -21.110 -38.778 -3.183 1.00 40.09 261 ARG A O 1
ATOM 2055 N N . ARG A 1 262 ? -19.693 -37.038 -3.079 1.00 48.53 262 ARG A N 1
ATOM 2056 C CA . ARG A 1 262 ? -20.332 -36.186 -4.102 1.00 48.53 262 ARG A CA 1
ATOM 2057 C C . ARG A 1 262 ? -19.236 -35.427 -4.871 1.00 48.53 262 ARG A C 1
ATOM 2059 O O . ARG A 1 262 ? -18.303 -34.957 -4.225 1.00 48.53 262 ARG A O 1
ATOM 2066 N N . PRO A 1 263 ? -19.288 -35.324 -6.213 1.00 47.28 263 PRO A N 1
ATOM 2067 C CA . PRO A 1 263 ? -18.200 -34.728 -6.982 1.00 47.28 263 PRO A CA 1
ATOM 2068 C C . PRO A 1 263 ? -18.338 -33.201 -7.028 1.00 47.28 263 PRO A C 1
ATOM 2070 O O . PRO A 1 263 ? -19.363 -32.683 -7.469 1.00 47.28 263 PRO A O 1
ATOM 2073 N N . SER A 1 264 ? -17.298 -32.481 -6.605 1.00 37.75 264 SER A N 1
ATOM 2074 C CA . SER A 1 264 ? -17.117 -31.058 -6.893 1.00 37.75 264 SER A CA 1
ATOM 2075 C C . SER A 1 264 ? -16.045 -30.898 -7.971 1.00 37.75 264 SER A C 1
ATOM 2077 O O . SER A 1 264 ? -14.906 -31.334 -7.824 1.00 37.75 264 SER A O 1
ATOM 2079 N N . ALA A 1 265 ? -16.432 -30.277 -9.082 1.00 41.28 265 ALA A N 1
ATOM 2080 C CA . ALA A 1 265 ? -15.541 -29.862 -10.152 1.00 41.28 265 ALA A CA 1
ATOM 2081 C C . ALA A 1 265 ? -15.700 -28.354 -10.340 1.00 41.28 265 ALA A C 1
ATOM 2083 O O . ALA A 1 265 ? -16.696 -27.913 -10.899 1.00 41.28 265 ALA A O 1
ATOM 2084 N N . THR A 1 266 ? -14.723 -27.594 -9.848 1.00 34.50 266 THR A N 1
ATOM 2085 C CA . THR A 1 266 ? -14.208 -26.363 -10.471 1.00 34.50 266 THR A CA 1
ATOM 2086 C C . THR A 1 266 ? -12.938 -25.986 -9.722 1.00 34.50 266 THR A C 1
ATOM 2088 O O . THR A 1 266 ? -12.980 -25.434 -8.626 1.00 34.50 266 THR A O 1
ATOM 2091 N N . SER A 1 267 ? -11.802 -26.360 -10.301 1.00 36.41 267 SER A N 1
ATOM 2092 C CA . SER A 1 267 ? -10.465 -25.957 -9.884 1.00 36.41 267 SER A CA 1
ATOM 2093 C C . SER A 1 267 ? -10.276 -24.468 -10.174 1.00 36.41 267 SER A C 1
ATOM 2095 O O . SER A 1 267 ? -10.093 -24.078 -11.328 1.00 36.41 267 SER A O 1
ATOM 2097 N N . ALA A 1 268 ? -10.347 -23.639 -9.136 1.00 36.28 268 ALA A N 1
ATOM 2098 C CA . ALA A 1 268 ? -9.820 -22.284 -9.182 1.00 36.28 268 ALA A CA 1
ATOM 2099 C C . ALA A 1 268 ? -8.303 -22.369 -8.985 1.00 36.28 268 ALA A C 1
ATOM 2101 O O . ALA A 1 268 ? -7.831 -22.776 -7.927 1.00 36.28 268 ALA A O 1
ATOM 2102 N N . THR A 1 269 ? -7.550 -22.029 -10.025 1.00 31.84 269 THR A N 1
ATOM 2103 C CA . THR A 1 269 ? -6.101 -21.840 -9.954 1.00 31.84 269 THR A CA 1
ATOM 2104 C C . THR A 1 269 ? -5.833 -20.553 -9.176 1.00 31.84 269 THR A C 1
ATOM 2106 O O . THR A 1 269 ? -5.913 -19.462 -9.737 1.00 31.84 269 THR A O 1
ATOM 2109 N N . THR A 1 270 ? -5.573 -20.662 -7.875 1.00 31.08 270 THR A N 1
ATOM 2110 C CA . THR A 1 270 ? -5.033 -19.568 -7.062 1.00 31.08 270 THR A CA 1
ATOM 2111 C C . THR A 1 270 ? -3.561 -19.396 -7.408 1.00 31.08 270 THR A C 1
ATOM 2113 O O . THR A 1 270 ? -2.737 -20.277 -7.175 1.00 31.08 270 THR A O 1
ATOM 2116 N N . VAL A 1 271 ? -3.235 -18.267 -8.032 1.00 31.91 271 VAL A N 1
ATOM 2117 C CA . VAL A 1 271 ? -1.852 -17.831 -8.208 1.00 31.91 271 VAL A CA 1
ATOM 2118 C C . VAL A 1 271 ? -1.474 -17.109 -6.918 1.00 31.91 271 VAL A C 1
ATOM 2120 O O . VAL A 1 271 ? -1.659 -15.899 -6.809 1.00 31.91 271 VAL A O 1
ATOM 2123 N N . ASP A 1 272 ? -1.007 -17.860 -5.921 1.00 36.03 272 ASP A N 1
ATOM 2124 C CA . ASP A 1 272 ? -0.454 -17.308 -4.681 1.00 36.03 272 ASP A CA 1
ATOM 2125 C C . ASP A 1 272 ? 0.873 -16.616 -5.006 1.00 36.03 272 ASP A C 1
ATOM 2127 O O . ASP A 1 272 ? 1.960 -17.181 -4.918 1.00 36.03 272 ASP A O 1
ATOM 2131 N N . SER A 1 273 ? 0.774 -15.368 -5.458 1.00 35.59 273 SER A N 1
ATOM 2132 C CA . SER A 1 273 ? 1.909 -14.454 -5.544 1.00 35.59 273 SER A CA 1
ATOM 2133 C C . SER A 1 273 ? 2.100 -13.829 -4.168 1.00 35.59 273 SER A C 1
ATOM 2135 O O . SER A 1 273 ? 1.812 -12.651 -3.957 1.00 35.59 273 SER A O 1
ATOM 2137 N N . GLU A 1 274 ? 2.520 -14.644 -3.203 1.00 40.06 274 GLU A N 1
ATOM 2138 C CA . GLU A 1 274 ? 2.943 -14.142 -1.904 1.00 40.06 274 GLU A CA 1
ATOM 2139 C C . GLU A 1 274 ? 4.277 -13.421 -2.122 1.00 40.06 274 GLU A C 1
ATOM 2141 O O . GLU A 1 274 ? 5.334 -14.026 -2.306 1.00 40.06 274 GLU A O 1
ATOM 2146 N N . VAL A 1 275 ? 4.218 -12.093 -2.220 1.00 39.00 275 VAL A N 1
ATOM 2147 C CA . VAL A 1 275 ? 5.414 -11.254 -2.227 1.00 39.00 275 VAL A CA 1
ATOM 2148 C C . VAL A 1 275 ? 6.000 -11.343 -0.822 1.00 39.00 275 VAL A C 1
ATOM 2150 O O . VAL A 1 275 ? 5.631 -10.570 0.060 1.00 39.00 275 VAL A O 1
ATOM 2153 N N . ILE A 1 276 ? 6.887 -12.315 -0.609 1.00 37.66 276 ILE A N 1
ATOM 2154 C CA . ILE A 1 276 ? 7.679 -12.441 0.614 1.00 37.66 276 ILE A CA 1
ATOM 2155 C C . ILE A 1 276 ? 8.664 -11.269 0.616 1.00 37.66 276 ILE A C 1
ATOM 2157 O O . ILE A 1 276 ? 9.768 -11.341 0.074 1.00 37.66 276 ILE A O 1
ATOM 2161 N N . VAL A 1 277 ? 8.226 -10.134 1.157 1.00 51.09 277 VAL A N 1
ATOM 2162 C CA . VAL A 1 277 ? 9.128 -9.055 1.551 1.00 51.09 277 VAL A CA 1
ATOM 2163 C C . VAL A 1 277 ? 9.915 -9.598 2.734 1.00 51.09 277 VAL A C 1
ATOM 2165 O O . VAL A 1 277 ? 9.311 -9.988 3.727 1.00 51.09 277 VAL A O 1
ATOM 2168 N N . ASP A 1 278 ? 11.238 -9.661 2.603 1.00 48.66 278 ASP A N 1
ATOM 2169 C CA . ASP A 1 278 ? 12.145 -10.146 3.644 1.00 48.66 278 ASP A CA 1
ATOM 2170 C C . ASP A 1 278 ? 11.828 -9.426 4.973 1.00 48.66 278 ASP A C 1
ATOM 2172 O O . ASP A 1 278 ? 12.101 -8.230 5.129 1.00 48.66 278 ASP A O 1
ATOM 2176 N N . GLU A 1 279 ? 11.163 -10.128 5.903 1.00 56.44 279 GLU A N 1
ATOM 2177 C CA . GLU A 1 279 ? 10.575 -9.554 7.128 1.00 56.44 279 GLU A CA 1
ATOM 2178 C C . GLU A 1 279 ? 11.612 -8.806 7.979 1.00 56.44 279 GLU A C 1
ATOM 2180 O O . GLU A 1 279 ? 11.272 -7.900 8.745 1.00 56.44 279 GLU A O 1
ATOM 2185 N N . GLY A 1 280 ? 12.898 -9.126 7.798 1.00 60.69 280 GLY A N 1
ATOM 2186 C CA . GLY A 1 280 ? 14.016 -8.495 8.494 1.00 60.69 280 GLY A CA 1
ATOM 2187 C C . GLY A 1 280 ? 14.131 -6.980 8.286 1.00 60.69 280 GLY A C 1
ATOM 2188 O O . GLY A 1 280 ? 14.745 -6.299 9.112 1.00 60.69 280 GLY A O 1
ATOM 2189 N N . ASP A 1 281 ? 13.525 -6.420 7.235 1.00 73.44 281 ASP A N 1
ATOM 2190 C CA . ASP A 1 281 ? 13.633 -4.994 6.914 1.00 73.44 281 ASP A CA 1
ATOM 2191 C C . ASP A 1 281 ? 12.515 -4.109 7.494 1.00 73.44 281 ASP A C 1
ATOM 2193 O O . ASP A 1 281 ? 12.629 -2.884 7.425 1.00 73.44 281 ASP A O 1
ATOM 2197 N N . LEU A 1 282 ? 11.476 -4.665 8.126 1.00 79.94 282 LEU A N 1
ATOM 2198 C CA . LEU A 1 282 ? 10.422 -3.885 8.807 1.00 79.94 282 LEU A CA 1
ATOM 2199 C C . LEU A 1 282 ? 10.667 -3.711 10.318 1.00 79.94 282 LEU A C 1
ATOM 2201 O O . LEU A 1 282 ? 9.837 -3.154 11.042 1.00 79.94 282 LEU A O 1
ATOM 2205 N N . GLY A 1 283 ? 11.831 -4.137 10.815 1.00 84.06 283 GLY A N 1
ATOM 2206 C CA . GLY A 1 283 ? 12.166 -4.045 12.234 1.00 84.06 283 GLY A CA 1
ATOM 2207 C C . GLY A 1 283 ? 11.243 -4.930 13.073 1.00 84.06 283 GLY A C 1
ATOM 2208 O O . GLY A 1 283 ? 11.270 -6.146 12.935 1.00 84.06 283 GLY A O 1
ATOM 2209 N N . ARG A 1 284 ? 10.444 -4.329 13.965 1.00 86.81 284 ARG A N 1
ATOM 2210 C CA . ARG A 1 284 ? 9.443 -5.043 14.785 1.00 86.81 284 ARG A CA 1
ATOM 2211 C C . ARG A 1 284 ? 7.999 -4.795 14.336 1.00 86.81 284 ARG A C 1
ATOM 2213 O O . ARG A 1 284 ? 7.073 -5.106 15.088 1.00 86.81 284 ARG A O 1
ATOM 2220 N N . LEU A 1 285 ? 7.800 -4.194 13.160 1.00 89.19 285 LEU A N 1
ATOM 2221 C CA . LEU A 1 285 ? 6.478 -4.073 12.554 1.00 89.19 285 LEU A CA 1
ATOM 2222 C C . LEU A 1 285 ? 6.196 -5.320 11.718 1.00 89.19 285 LEU A C 1
ATOM 2224 O O . LEU A 1 285 ? 6.800 -5.512 10.669 1.00 89.19 285 LEU A O 1
ATOM 2228 N N . HIS A 1 286 ? 5.243 -6.129 12.156 1.00 88.94 286 HIS A N 1
ATOM 2229 C CA . HIS A 1 286 ? 4.706 -7.220 11.355 1.00 88.94 286 HIS A CA 1
ATOM 2230 C C . HIS A 1 286 ? 3.509 -6.709 10.540 1.00 88.94 286 HIS A C 1
ATOM 2232 O O . HIS A 1 286 ? 2.648 -5.999 11.067 1.00 88.94 286 HIS A O 1
ATOM 2238 N N . MET A 1 287 ? 3.447 -7.033 9.251 1.00 88.31 287 MET A N 1
ATOM 2239 C CA . MET A 1 287 ? 2.356 -6.611 8.371 1.00 88.31 287 MET A CA 1
ATOM 2240 C C . MET A 1 287 ? 1.701 -7.833 7.738 1.00 88.31 287 MET A C 1
ATOM 2242 O O . MET A 1 287 ? 2.373 -8.633 7.105 1.00 88.31 287 MET A O 1
ATOM 2246 N N . ALA A 1 288 ? 0.382 -7.948 7.879 1.00 87.25 288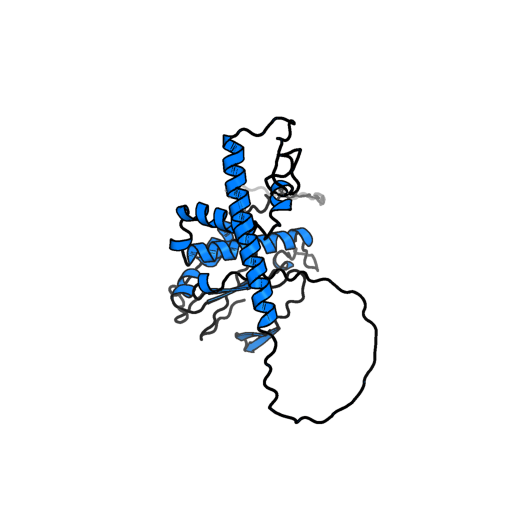 ALA A N 1
ATOM 2247 C CA . ALA A 1 288 ? -0.412 -9.000 7.253 1.00 87.25 288 ALA A CA 1
ATOM 2248 C C . ALA A 1 288 ? -1.515 -8.383 6.387 1.00 87.25 288 ALA A C 1
ATOM 2250 O O . ALA A 1 288 ? -2.089 -7.345 6.725 1.00 87.25 288 ALA A O 1
ATOM 2251 N N . ASN A 1 289 ? -1.841 -9.020 5.265 1.00 87.81 289 ASN A N 1
ATOM 2252 C CA . ASN A 1 289 ? -2.838 -8.516 4.322 1.00 87.81 289 ASN A CA 1
ATOM 2253 C C . ASN A 1 289 ? -3.897 -9.590 4.085 1.00 87.81 289 ASN A C 1
ATOM 2255 O O . ASN A 1 289 ? -3.575 -10.745 3.825 1.00 87.81 289 ASN A O 1
ATOM 2259 N N . GLY A 1 290 ? -5.167 -9.214 4.203 1.00 84.75 290 GLY A N 1
ATOM 2260 C CA . GLY A 1 290 ? -6.276 -10.101 3.881 1.00 84.75 290 GLY A CA 1
ATOM 2261 C C . GLY A 1 290 ? -6.427 -10.304 2.373 1.00 84.75 290 GLY A C 1
ATOM 2262 O O . GLY A 1 290 ? -5.985 -9.493 1.565 1.00 84.75 290 GLY A O 1
ATOM 2263 N N . THR A 1 291 ? -7.113 -11.370 1.974 1.00 83.25 291 THR A N 1
ATOM 2264 C CA . THR A 1 291 ? -7.417 -11.607 0.560 1.00 83.25 291 THR A CA 1
ATOM 2265 C C . THR A 1 291 ? -8.596 -10.753 0.095 1.00 83.25 291 THR A C 1
ATOM 2267 O O . THR A 1 291 ? -9.510 -10.424 0.864 1.00 83.25 291 THR A O 1
ATOM 2270 N N . PHE A 1 292 ? -8.579 -10.379 -1.183 1.00 81.94 292 PHE A N 1
ATOM 2271 C CA . PHE A 1 292 ? -9.687 -9.681 -1.820 1.00 81.94 292 PHE A CA 1
ATOM 2272 C C . PHE A 1 292 ? -10.792 -10.677 -2.213 1.00 81.94 292 PHE A C 1
ATOM 2274 O O . PHE A 1 292 ? -10.525 -11.739 -2.764 1.00 81.94 292 PHE A O 1
ATOM 2281 N N . GLY A 1 293 ? -12.056 -10.358 -1.917 1.00 71.56 293 GLY A N 1
ATOM 2282 C CA . GLY A 1 293 ? -13.219 -11.150 -2.352 1.00 71.56 293 GLY A CA 1
ATOM 2283 C C . GLY A 1 293 ? -13.470 -12.479 -1.620 1.00 71.56 293 GLY A C 1
ATOM 2284 O O . GLY A 1 293 ? -14.543 -13.058 -1.797 1.00 71.56 293 GLY A O 1
ATOM 2285 N N . GLY A 1 294 ? -12.547 -12.952 -0.781 1.00 64.94 294 GLY A N 1
ATOM 2286 C CA . GLY A 1 294 ? -12.748 -14.123 0.074 1.00 64.94 294 GLY A CA 1
ATOM 2287 C C . GLY A 1 294 ? -13.528 -13.803 1.353 1.00 64.94 294 GLY A C 1
ATOM 2288 O O . GLY A 1 294 ? -13.446 -12.696 1.890 1.00 64.94 294 GLY A O 1
ATOM 2289 N N . ARG A 1 295 ? -14.248 -14.798 1.897 1.00 60.97 295 ARG A N 1
ATOM 2290 C CA . ARG A 1 295 ? -14.498 -14.815 3.345 1.00 60.97 295 ARG A CA 1
ATOM 2291 C C . ARG A 1 295 ? -13.123 -14.918 3.974 1.00 60.97 295 ARG A C 1
ATOM 2293 O O . ARG A 1 295 ? -12.433 -15.910 3.767 1.00 60.97 295 ARG A O 1
ATOM 2300 N N . GLN A 1 296 ? -12.699 -13.858 4.640 1.00 64.06 296 GLN A N 1
ATOM 2301 C CA . GLN A 1 296 ? -11.420 -13.864 5.319 1.00 64.06 296 GLN A CA 1
ATOM 2302 C C . GLN A 1 296 ? -11.474 -15.004 6.335 1.00 64.06 296 GLN A C 1
ATOM 2304 O O . GLN A 1 296 ? -12.383 -15.020 7.161 1.00 64.06 296 GLN A O 1
ATOM 2309 N N . GLY A 1 297 ? -10.554 -15.968 6.246 1.00 57.12 297 GLY A N 1
ATOM 2310 C CA . GLY A 1 297 ? -10.456 -17.096 7.185 1.00 57.12 297 GLY A CA 1
ATOM 2311 C C . GLY A 1 297 ? -10.083 -16.675 8.609 1.00 57.12 297 GLY A C 1
ATOM 2312 O O . GLY A 1 297 ? -9.691 -17.502 9.410 1.00 57.12 297 GLY A O 1
ATOM 2313 N N . TRP A 1 298 ? -10.187 -15.384 8.907 1.00 64.44 298 TRP A N 1
ATOM 2314 C CA . TRP A 1 298 ? -9.872 -14.802 10.188 1.00 64.44 298 TRP A CA 1
ATOM 2315 C C . TRP A 1 298 ? -11.134 -14.855 11.029 1.00 64.44 298 TRP A C 1
ATOM 2317 O O . TRP A 1 298 ? -12.080 -14.087 10.819 1.00 64.44 298 TRP A O 1
ATOM 2327 N N . GLU A 1 299 ? -11.160 -15.783 11.972 1.00 65.62 299 GLU A N 1
ATOM 2328 C CA . GLU A 1 299 ? -12.220 -15.825 12.960 1.00 65.62 299 GLU A CA 1
ATOM 2329 C C . GLU A 1 299 ? -11.918 -14.782 14.034 1.00 65.62 299 GLU A C 1
ATOM 2331 O O . GLU A 1 299 ? -10.931 -14.879 14.763 1.00 65.62 299 GLU A O 1
ATOM 2336 N N . MET A 1 300 ? -12.765 -13.756 14.128 1.00 67.31 300 MET A N 1
ATOM 2337 C CA . MET A 1 300 ? -12.706 -12.815 15.241 1.00 67.31 300 MET A CA 1
ATOM 2338 C C . MET A 1 300 ? -13.439 -13.422 16.439 1.00 67.31 300 MET A C 1
ATOM 2340 O O . MET A 1 300 ? -14.644 -13.233 16.605 1.00 67.31 300 MET A O 1
ATOM 2344 N N . MET A 1 301 ? -12.716 -14.153 17.280 1.00 68.19 301 MET A N 1
ATOM 2345 C CA . MET A 1 301 ? -13.245 -14.682 18.530 1.00 68.19 301 MET A CA 1
ATOM 2346 C C . MET A 1 301 ? -13.311 -13.575 19.580 1.00 68.19 301 MET A C 1
ATOM 2348 O O . MET A 1 301 ? -12.291 -13.018 19.981 1.00 68.19 301 MET A O 1
ATOM 2352 N N . SER A 1 302 ? -14.508 -13.256 20.063 1.00 72.62 302 SER A N 1
ATOM 2353 C CA . SER A 1 302 ? -14.655 -12.366 21.215 1.00 72.62 302 SER A CA 1
ATOM 2354 C C . SER A 1 302 ? -14.395 -13.146 22.507 1.00 72.62 302 SER A C 1
ATOM 2356 O O . SER A 1 302 ? -15.108 -14.098 22.810 1.00 72.62 302 SER A O 1
ATOM 2358 N N . THR A 1 303 ? -13.386 -12.748 23.282 1.00 75.69 303 THR A N 1
ATOM 2359 C CA . THR A 1 303 ? -13.092 -13.305 24.620 1.00 75.69 303 THR A CA 1
ATOM 2360 C C . THR A 1 303 ? -13.591 -12.395 25.749 1.00 75.69 303 THR A C 1
ATOM 2362 O O . THR A 1 303 ? -13.259 -12.587 26.917 1.00 75.69 303 THR A O 1
ATOM 2365 N N . GLY A 1 304 ? -14.411 -11.398 25.411 1.00 71.00 304 GLY A N 1
ATOM 2366 C CA . GLY A 1 304 ? -14.999 -10.440 26.341 1.00 71.00 304 GLY A CA 1
ATOM 2367 C C . GLY A 1 304 ? -15.623 -9.250 25.606 1.00 71.00 304 GLY A C 1
ATOM 2368 O O . GLY A 1 304 ? -15.409 -9.092 24.404 1.00 71.00 304 GLY A O 1
ATOM 2369 N N . PRO A 1 305 ? -16.344 -8.355 26.308 1.00 57.50 305 PRO A N 1
ATOM 2370 C CA . PRO A 1 305 ? -17.033 -7.215 25.685 1.00 57.50 305 PRO A CA 1
ATOM 2371 C C . PRO A 1 305 ? -16.087 -6.292 24.903 1.00 57.50 305 PRO A C 1
ATOM 2373 O O . PRO A 1 305 ? -16.511 -5.570 24.002 1.00 57.50 305 PRO A O 1
ATOM 2376 N N . PHE A 1 306 ? -14.800 -6.338 25.242 1.00 52.00 306 PHE A N 1
ATOM 2377 C CA . PHE A 1 306 ? -13.755 -5.478 24.714 1.00 52.00 306 PHE A CA 1
ATOM 2378 C C . PHE A 1 306 ? -12.561 -6.268 24.162 1.00 52.00 306 PHE A C 1
ATOM 2380 O O . PHE A 1 306 ? -11.579 -5.675 23.725 1.00 52.00 306 PHE A O 1
ATOM 2387 N N . THR A 1 307 ? -12.645 -7.597 24.128 1.00 48.44 307 THR A N 1
ATOM 2388 C CA . THR A 1 307 ? -11.522 -8.456 23.750 1.00 48.44 307 THR A CA 1
ATOM 2389 C C . THR A 1 307 ? -11.899 -9.251 22.526 1.00 48.44 307 THR A C 1
ATOM 2391 O O . THR A 1 307 ? -12.871 -10.003 22.543 1.00 48.44 307 THR A O 1
ATOM 2394 N N . HIS A 1 308 ? -11.126 -9.076 21.464 1.00 60.66 308 HIS A N 1
ATOM 2395 C CA . HIS A 1 308 ? -11.282 -9.825 20.232 1.00 60.66 308 HIS A CA 1
ATOM 2396 C C . HIS A 1 308 ? -9.922 -10.399 19.862 1.00 60.66 308 HIS A C 1
ATOM 2398 O O . HIS A 1 308 ? -8.934 -9.670 19.797 1.00 60.66 308 HIS A O 1
ATOM 2404 N N . GLN A 1 309 ? -9.879 -11.702 19.649 1.00 67.38 309 GLN A N 1
ATOM 2405 C CA . GLN A 1 309 ? -8.738 -12.425 19.126 1.00 67.38 309 GLN A CA 1
ATOM 2406 C C . GLN A 1 309 ? -9.030 -12.759 17.671 1.00 67.38 309 GLN A C 1
ATOM 2408 O O . GLN A 1 309 ? -10.135 -13.175 17.343 1.00 67.38 309 GLN A O 1
ATOM 2413 N N . LEU A 1 310 ? -8.048 -12.567 16.801 1.00 64.50 310 LEU A N 1
ATOM 2414 C CA . LEU A 1 310 ? -8.119 -13.078 15.440 1.00 64.50 310 LEU A CA 1
ATOM 2415 C C . LEU A 1 310 ? -7.411 -14.429 15.428 1.00 64.50 310 LEU A C 1
ATOM 2417 O O . LEU A 1 310 ? -6.252 -14.512 15.840 1.00 64.50 310 LEU A O 1
ATOM 2421 N N . VAL A 1 311 ? -8.119 -15.469 15.012 1.00 65.44 311 VAL A N 1
ATOM 2422 C CA . VAL A 1 311 ? -7.589 -16.827 14.861 1.00 65.44 311 VAL A CA 1
ATOM 2423 C C . VAL A 1 311 ? -7.469 -17.143 13.372 1.00 65.44 311 VAL A C 1
ATOM 2425 O O . VAL A 1 311 ? -8.327 -16.726 12.589 1.00 65.44 311 VAL A O 1
ATOM 2428 N N . PHE A 1 312 ? -6.375 -17.821 13.020 1.00 59.22 312 PHE A N 1
ATOM 2429 C CA . PHE A 1 312 ? -6.086 -18.357 11.690 1.00 59.22 312 PHE A CA 1
ATOM 2430 C C . PHE A 1 312 ? -6.571 -19.799 11.560 1.00 59.22 312 PHE A C 1
ATOM 2432 O O . PHE A 1 312 ? -6.437 -20.541 12.562 1.00 59.22 312 PHE A O 1
#

pLDDT: mean 71.01, std 22.99, range [24.89, 96.75]

Mean predicted aligned error: 17.58 Å